Protein AF-A0A9D5RV44-F1 (afdb_monomer_lite)

Radius of gyration: 17.74 Å; chains: 1; bounding box: 44×35×49 Å

Secondary structure (DSSP, 8-state):
-EEEEEESS--TTPBP-TTTT-THHHHHHHHHHHHH-HHHHHHHHHHHHHHHHHHHHTT--TT--HHHHHHHHHHHHHHHHH-TTSPPTTSSEEEBSSHHHHHHHHHHHHTTS-HHHHHT-EEEEEE--GGGEEEEEHHHHHHHHHIIIII--HHHHHHHHHHHHHT---SS--EEEEE-S--EEEEE-THHHH---

Foldseek 3Di:
DWWKDKDLPDDAFDKDFFLPVQCCVLQVCLLVLVVVHPVSNLVQLVVLVVVQVVCVVVVNNPPSLNLLSNLLSLLVSCCVPPNVVDDRPNGWDKTHRDPVLVLVVLCVVPVPPDPVVSVSMWMFTKDDDPVQKDKWQCVLSVQLSCCCPPVVNSVSSNVSSVCGSVRHADPDGDIMIIGNDIMGGHDTPRVSNVPPD

Sequence (197 aa):
MIVYHYSQTLKEEDRLEPGHLNYTDLCEPFMQALFHGRDCFFGMLLNGKYMFAVLNRSHLRYWADYAKWATEGLFEYVRKNEYPQCVSRLRCNYFCADLSDCIRMFNEDWGEEDEEEKQKVHLFEVEVPEESLEMRDISIYDAAYDAIHDKQDVDAALKYARKYFAGEHGEEPNWEYLSAGNAVAVKDISHYLREQK

Structure (mmCIF, N/CA/C/O backbone):
data_AF-A0A9D5RV44-F1
#
_entry.id   AF-A0A9D5RV44-F1
#
loop_
_atom_site.group_PDB
_atom_site.id
_atom_site.type_symbol
_atom_site.label_atom_id
_atom_site.label_alt_id
_atom_site.label_comp_id
_atom_site.label_asym_id
_atom_site.label_entity_id
_atom_site.label_seq_id
_atom_site.pdbx_PDB_ins_code
_atom_site.Cartn_x
_atom_site.Cartn_y
_atom_site.Cartn_z
_atom_site.occupancy
_atom_site.B_iso_or_equiv
_atom_site.auth_seq_id
_atom_site.auth_comp_id
_atom_site.auth_asym_id
_atom_site.auth_atom_id
_atom_site.pdbx_PDB_model_num
ATOM 1 N N . MET A 1 1 ? -19.602 -5.207 8.018 1.00 93.94 1 MET A N 1
ATOM 2 C CA . MET A 1 1 ? -18.563 -6.149 8.488 1.00 93.94 1 MET A CA 1
ATOM 3 C C . MET A 1 1 ? -17.690 -5.439 9.513 1.00 93.94 1 MET A C 1
ATOM 5 O O . MET A 1 1 ? -17.537 -4.229 9.396 1.00 93.94 1 MET A O 1
ATOM 9 N N . ILE A 1 2 ? -17.156 -6.162 10.504 1.00 96.06 2 ILE A N 1
ATOM 10 C CA . ILE A 1 2 ? -16.142 -5.626 11.424 1.00 96.06 2 ILE A CA 1
ATOM 11 C C . ILE A 1 2 ? -14.754 -5.979 10.893 1.00 96.06 2 ILE A C 1
ATOM 13 O O . ILE A 1 2 ? -14.510 -7.132 10.543 1.00 96.06 2 ILE A O 1
ATOM 17 N N . VAL A 1 3 ? -13.880 -4.979 10.839 1.00 95.69 3 VAL A N 1
ATOM 18 C CA . VAL A 1 3 ? -12.448 -5.090 10.531 1.00 95.69 3 VAL A CA 1
ATOM 19 C C . VAL A 1 3 ? -11.646 -4.314 11.580 1.00 95.69 3 VAL A C 1
ATOM 21 O O . VAL A 1 3 ? -12.226 -3.604 12.404 1.00 95.69 3 VAL A O 1
ATOM 24 N N . TYR A 1 4 ? -10.323 -4.435 11.562 1.00 95.62 4 TYR A N 1
ATOM 25 C CA . TYR A 1 4 ? -9.443 -3.850 12.570 1.00 95.62 4 TYR A CA 1
ATOM 26 C C . TYR A 1 4 ? -8.527 -2.780 11.974 1.00 95.62 4 TYR A C 1
ATOM 28 O O . TYR A 1 4 ? -8.014 -2.933 10.862 1.00 95.62 4 TYR A O 1
ATOM 36 N N . HIS A 1 5 ? -8.321 -1.694 12.718 1.00 93.88 5 HIS A N 1
ATOM 37 C CA . HIS A 1 5 ? -7.450 -0.585 12.329 1.00 93.88 5 HIS A CA 1
ATOM 38 C C . HIS A 1 5 ? -6.777 0.013 13.563 1.00 93.88 5 HIS A C 1
ATOM 40 O O . HIS A 1 5 ? -7.467 0.344 14.530 1.00 93.88 5 HIS A O 1
ATOM 46 N N . TYR A 1 6 ? -5.454 0.182 13.530 1.00 92.25 6 TYR A N 1
ATOM 47 C CA . TYR A 1 6 ? -4.748 0.941 1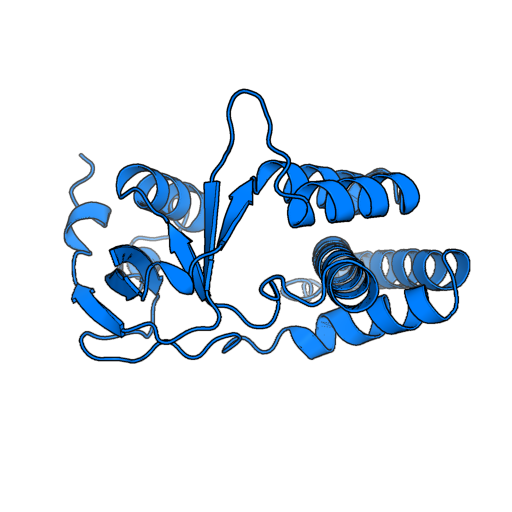4.558 1.00 92.25 6 TYR A CA 1
ATOM 48 C C . TYR A 1 6 ? -4.478 2.376 14.109 1.00 92.25 6 TYR A C 1
ATOM 50 O O . TYR A 1 6 ? -4.167 2.638 12.950 1.00 92.25 6 TYR A O 1
ATOM 58 N N . SER A 1 7 ? -4.603 3.321 15.036 1.00 91.75 7 SER A N 1
ATOM 59 C CA . SER A 1 7 ? -4.394 4.747 14.796 1.00 91.75 7 SER A CA 1
ATOM 60 C C . SER A 1 7 ? -3.970 5.457 16.078 1.00 91.75 7 SER A C 1
ATOM 62 O O . SER A 1 7 ? -4.344 5.051 17.175 1.00 91.75 7 SER A O 1
ATOM 64 N N . GLN A 1 8 ? -3.207 6.541 15.942 1.00 91.81 8 GLN A N 1
ATOM 65 C CA . GLN A 1 8 ? -2.849 7.413 17.064 1.00 91.81 8 GLN A CA 1
ATOM 66 C C . GLN A 1 8 ? -3.847 8.562 17.293 1.00 91.81 8 GLN A C 1
ATOM 68 O O . GLN A 1 8 ? -3.765 9.265 18.299 1.00 91.81 8 GLN A O 1
ATOM 73 N N . THR A 1 9 ? -4.762 8.808 16.350 1.00 91.56 9 THR A N 1
ATOM 74 C CA . THR A 1 9 ? -5.616 10.013 16.343 1.00 91.56 9 THR A CA 1
ATOM 75 C C . THR A 1 9 ? -7.112 9.723 16.329 1.00 91.56 9 THR A C 1
ATOM 77 O O . THR A 1 9 ? -7.893 10.610 16.675 1.00 91.56 9 THR A O 1
ATOM 80 N N . LEU A 1 10 ? -7.500 8.508 15.938 1.00 93.69 10 LEU A N 1
ATOM 81 C CA . LEU A 1 10 ? -8.891 8.080 15.818 1.00 93.69 10 LEU A CA 1
ATOM 82 C C . LEU A 1 10 ? -9.558 7.928 17.193 1.00 93.69 10 LEU A C 1
ATOM 84 O O . LEU A 1 10 ? -8.898 7.611 18.184 1.00 93.69 10 LEU A O 1
ATOM 88 N N . LYS A 1 11 ? -10.873 8.139 17.249 1.00 95.19 11 LYS A N 1
ATOM 89 C CA . LYS A 1 11 ? -11.733 7.888 18.414 1.00 95.19 11 LYS A CA 1
ATOM 90 C C . LYS A 1 11 ? -12.956 7.075 18.010 1.00 95.19 11 LYS A C 1
ATOM 92 O O . LYS A 1 11 ? -13.283 6.968 16.833 1.00 95.19 11 LYS A O 1
ATOM 97 N N . GLU A 1 12 ? -13.657 6.519 18.993 1.00 96.69 12 GLU A N 1
ATOM 98 C CA . GLU A 1 12 ? -14.971 5.916 18.751 1.00 96.69 12 GLU A CA 1
ATOM 99 C C . GLU A 1 12 ? -15.923 6.933 18.103 1.00 96.69 12 GLU A C 1
ATOM 101 O O . GLU A 1 12 ? -15.878 8.123 18.409 1.00 96.69 12 GLU A O 1
ATOM 106 N N . GLU A 1 13 ? -16.773 6.441 17.204 1.00 96.56 13 GLU A N 1
ATOM 107 C CA . GLU A 1 13 ? -17.706 7.193 16.355 1.00 96.56 13 GLU A CA 1
ATOM 108 C C . GLU A 1 13 ? -17.056 8.047 15.251 1.00 96.56 13 GLU A C 1
ATOM 110 O O . GLU A 1 13 ? -17.773 8.553 14.376 1.00 96.56 13 GLU A O 1
ATOM 115 N N . ASP A 1 14 ? -15.723 8.164 15.214 1.00 96.94 14 ASP A N 1
ATOM 116 C CA . ASP A 1 14 ? -15.042 8.851 14.119 1.00 96.94 14 ASP A CA 1
ATOM 117 C C . ASP A 1 14 ? -15.224 8.091 12.802 1.00 96.94 14 ASP A C 1
ATOM 119 O O . ASP A 1 14 ? -15.144 6.859 12.713 1.00 96.94 14 ASP A O 1
ATOM 123 N N . ARG A 1 15 ? -15.430 8.866 11.736 1.00 95.44 15 ARG A N 1
ATOM 124 C CA . ARG A 1 15 ? -15.440 8.364 10.364 1.00 95.44 15 ARG A CA 1
ATOM 125 C C . ARG A 1 15 ? -14.029 8.421 9.805 1.00 95.44 15 ARG A C 1
ATOM 127 O O . ARG A 1 15 ? -13.402 9.477 9.843 1.00 95.44 15 ARG A O 1
ATOM 134 N N . LEU A 1 16 ? -13.553 7.317 9.241 1.00 94.38 16 LEU A N 1
ATOM 135 C CA . LEU A 1 16 ? -12.250 7.293 8.591 1.00 94.38 16 LEU A CA 1
ATOM 136 C C . LEU A 1 16 ? -12.370 7.923 7.202 1.00 94.38 16 LEU A C 1
ATOM 138 O O . LEU A 1 16 ? -13.149 7.462 6.366 1.00 94.38 16 LEU A O 1
ATOM 142 N N . GLU A 1 17 ? -11.570 8.953 6.943 1.00 91.50 17 GLU A N 1
ATOM 143 C CA . GLU A 1 17 ? -11.497 9.611 5.639 1.00 91.50 17 GLU A CA 1
ATOM 144 C C . GLU A 1 17 ? -10.492 8.878 4.727 1.00 91.50 17 GLU A C 1
ATOM 146 O O . GLU A 1 17 ? -9.294 8.859 5.027 1.00 91.50 17 GLU A O 1
ATOM 151 N N . PRO A 1 18 ? -10.932 8.272 3.605 1.00 89.31 18 PRO A N 1
ATOM 152 C CA . PRO A 1 18 ? -10.025 7.580 2.695 1.00 89.31 18 PRO A CA 1
ATOM 153 C C . PRO A 1 18 ? -8.929 8.503 2.157 1.00 89.31 18 PRO A C 1
ATOM 155 O O . PRO A 1 18 ? -9.204 9.602 1.674 1.00 89.31 18 PRO A O 1
ATOM 158 N N . GLY A 1 19 ? -7.677 8.041 2.192 1.00 82.25 19 GLY A N 1
ATOM 159 C CA . GLY A 1 19 ? -6.544 8.827 1.699 1.00 82.25 19 GLY A CA 1
ATOM 160 C C . GLY A 1 19 ? -6.171 10.036 2.567 1.00 82.25 19 GLY A C 1
ATOM 161 O O . GLY A 1 19 ? -5.550 10.960 2.044 1.00 82.25 19 GLY A O 1
ATOM 162 N N . HIS A 1 20 ? -6.498 10.041 3.869 1.00 80.06 20 HIS A N 1
ATOM 163 C CA . HIS A 1 20 ? -6.203 11.163 4.780 1.00 80.06 20 HIS A CA 1
ATOM 164 C C . HIS A 1 20 ? -4.726 11.611 4.783 1.00 80.06 20 HIS A C 1
ATOM 166 O O . HIS A 1 20 ? -4.432 12.782 5.009 1.00 80.06 20 HIS A O 1
ATOM 172 N N . LEU A 1 21 ? -3.792 10.696 4.500 1.00 76.44 21 LEU A N 1
ATOM 173 C CA . LEU A 1 21 ? -2.354 10.985 4.446 1.00 76.44 21 LEU A CA 1
ATOM 174 C C . LEU A 1 21 ? -1.924 11.739 3.174 1.00 76.44 21 LEU A C 1
ATOM 176 O O . LEU A 1 21 ? -0.793 12.209 3.090 1.00 76.44 21 LEU A O 1
ATOM 180 N N . ASN A 1 22 ? -2.814 11.848 2.183 1.00 81.31 22 ASN A N 1
ATOM 181 C CA . ASN A 1 22 ? -2.628 12.563 0.921 1.00 81.31 22 ASN A CA 1
ATOM 182 C C . ASN A 1 22 ? -1.284 12.285 0.212 1.00 81.31 22 ASN A C 1
ATOM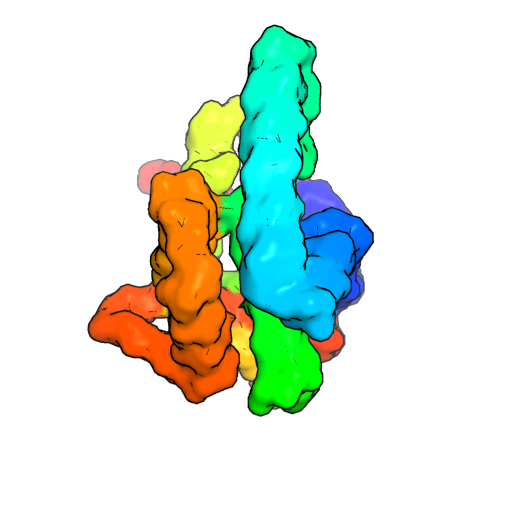 184 O O . ASN A 1 22 ? -0.626 13.186 -0.305 1.00 81.31 22 ASN A O 1
ATOM 188 N N . TYR A 1 23 ? -0.881 11.015 0.121 1.00 86.12 23 TYR A N 1
ATOM 189 C CA . TYR A 1 23 ? 0.351 10.617 -0.576 1.00 86.12 23 TYR A CA 1
ATOM 190 C C . TYR A 1 23 ? 0.258 10.661 -2.109 1.00 86.12 23 TYR A C 1
ATOM 192 O O . TYR A 1 23 ? 1.216 10.305 -2.797 1.00 86.12 23 TYR A O 1
ATOM 200 N N . THR A 1 24 ? -0.871 11.118 -2.663 1.00 89.25 24 THR A N 1
ATOM 201 C CA . THR A 1 24 ? -1.063 11.216 -4.119 1.00 89.25 24 THR A CA 1
ATOM 202 C C . THR A 1 24 ? 0.026 12.080 -4.756 1.00 89.25 24 THR A C 1
ATOM 204 O O . THR A 1 24 ? 0.591 11.683 -5.771 1.00 89.25 24 THR A O 1
ATOM 207 N N . ASP A 1 25 ? 0.392 13.196 -4.123 1.00 90.75 25 ASP A N 1
ATOM 208 C CA . ASP A 1 25 ? 1.381 14.137 -4.664 1.00 90.75 25 ASP A CA 1
ATOM 209 C C . ASP A 1 25 ? 2.794 13.535 -4.762 1.00 90.75 25 ASP A C 1
ATOM 211 O O . ASP A 1 25 ? 3.575 13.922 -5.630 1.00 90.75 25 ASP A O 1
ATOM 215 N N . LEU A 1 26 ? 3.118 12.546 -3.919 1.00 91.75 26 LEU A N 1
ATOM 216 C CA . LEU A 1 26 ? 4.397 11.825 -3.969 1.00 91.75 26 LEU A CA 1
ATOM 217 C C . LEU A 1 26 ? 4.439 10.804 -5.117 1.00 91.75 26 LEU A C 1
ATOM 219 O O . LEU A 1 26 ? 5.508 10.505 -5.647 1.00 91.75 26 LEU A O 1
ATOM 223 N N . CYS A 1 27 ? 3.276 10.290 -5.520 1.00 94.38 27 CYS A N 1
ATOM 224 C CA . CYS A 1 27 ? 3.141 9.226 -6.516 1.00 94.38 27 CYS A CA 1
ATOM 225 C C . CYS A 1 27 ? 2.812 9.763 -7.919 1.00 94.38 27 CYS A C 1
ATOM 227 O O . CYS A 1 27 ? 3.118 9.125 -8.928 1.00 94.38 27 CYS A O 1
ATOM 229 N N . GLU A 1 28 ? 2.198 10.944 -8.003 1.00 94.75 28 GLU A N 1
ATOM 230 C CA . GLU A 1 28 ? 1.755 11.575 -9.249 1.00 94.75 28 GLU A CA 1
ATOM 231 C C . GLU A 1 28 ? 2.883 11.767 -10.278 1.00 94.75 28 GLU A C 1
ATOM 233 O O . GLU A 1 28 ? 2.683 11.381 -11.433 1.00 94.75 28 GLU A O 1
ATOM 238 N N . PRO A 1 29 ? 4.094 12.230 -9.908 1.00 95.38 29 PRO A N 1
ATOM 239 C CA . PRO A 1 29 ? 5.197 12.334 -10.860 1.00 95.38 29 PRO A CA 1
ATOM 240 C C . PRO A 1 29 ? 5.568 10.983 -11.498 1.00 95.38 29 PRO A C 1
ATOM 242 O O . PRO A 1 29 ? 5.843 10.906 -12.696 1.00 95.38 29 PRO A O 1
ATOM 245 N N . PHE A 1 30 ? 5.527 9.895 -10.723 1.00 96.75 30 PHE A N 1
ATOM 246 C CA . PHE A 1 30 ? 5.824 8.546 -11.209 1.00 96.75 30 PHE A CA 1
ATOM 247 C C . PHE A 1 30 ? 4.739 8.033 -12.166 1.00 96.75 30 PHE A C 1
ATOM 249 O O . PHE A 1 30 ? 5.059 7.473 -13.215 1.00 96.75 30 PHE A O 1
ATOM 256 N N . MET A 1 31 ? 3.461 8.290 -11.868 1.00 96.69 31 MET A N 1
ATOM 257 C CA . MET A 1 31 ? 2.365 8.006 -12.804 1.00 96.69 31 MET A CA 1
ATOM 258 C C . MET A 1 31 ? 2.542 8.756 -14.127 1.00 96.69 31 MET A C 1
ATOM 260 O O . MET A 1 31 ? 2.446 8.155 -15.197 1.00 96.69 31 MET A O 1
ATOM 264 N N . GLN A 1 32 ? 2.825 10.060 -14.064 1.00 97.00 32 GLN A N 1
ATOM 265 C CA . GLN A 1 32 ? 3.049 10.905 -15.241 1.00 97.00 32 GLN A CA 1
ATOM 266 C C . GLN A 1 32 ? 4.208 10.387 -16.092 1.00 97.00 32 GLN A C 1
ATOM 268 O O . GLN A 1 32 ? 4.085 10.293 -17.314 1.00 97.00 32 GLN A O 1
ATOM 273 N N . ALA A 1 33 ? 5.303 9.973 -15.458 1.00 97.44 33 ALA A N 1
ATOM 274 C CA . ALA A 1 33 ? 6.430 9.386 -16.163 1.00 97.44 33 ALA A CA 1
ATOM 275 C C . ALA A 1 33 ? 6.036 8.107 -16.926 1.00 97.44 33 ALA A C 1
ATOM 277 O O . ALA A 1 33 ? 6.421 7.960 -18.084 1.00 97.44 33 ALA A O 1
ATOM 278 N N . LEU A 1 34 ? 5.206 7.226 -16.349 1.00 96.88 34 LEU A N 1
ATOM 279 C CA . LEU A 1 34 ? 4.700 6.037 -17.056 1.00 96.88 34 LEU A CA 1
ATOM 280 C C . LEU A 1 34 ? 3.816 6.384 -18.257 1.00 96.88 34 LEU A C 1
ATOM 282 O O . LEU A 1 34 ? 3.939 5.721 -19.288 1.00 96.88 34 LEU A O 1
ATOM 286 N N . PHE A 1 35 ? 2.992 7.435 -18.174 1.00 95.44 35 PHE A N 1
ATOM 287 C CA . PHE A 1 35 ? 2.230 7.929 -19.330 1.00 95.44 35 PHE A CA 1
ATOM 288 C C . PHE A 1 35 ? 3.138 8.402 -20.475 1.00 95.44 35 PHE A C 1
ATOM 290 O O . PHE A 1 35 ? 2.777 8.260 -21.643 1.00 95.44 35 PHE A O 1
ATOM 297 N N . HIS A 1 36 ? 4.320 8.936 -20.157 1.00 96.31 36 HIS A N 1
ATOM 298 C CA . HIS A 1 36 ? 5.323 9.333 -21.149 1.00 96.31 36 HIS A CA 1
ATOM 299 C C . HIS A 1 36 ? 6.220 8.180 -21.623 1.00 96.31 36 HIS A C 1
ATOM 301 O O . HIS A 1 36 ? 6.858 8.296 -22.670 1.00 96.31 36 HIS A O 1
ATOM 307 N N . GLY A 1 37 ? 6.251 7.066 -20.892 1.00 95.94 37 GLY A N 1
ATOM 308 C CA . GLY A 1 37 ? 6.923 5.831 -21.279 1.00 95.94 37 GLY A CA 1
ATOM 309 C C . GLY A 1 37 ? 7.846 5.270 -20.199 1.00 95.94 37 GLY A C 1
ATOM 310 O O . GLY A 1 37 ? 8.278 5.958 -19.274 1.00 95.94 37 GLY A O 1
ATOM 311 N N . ARG A 1 38 ? 8.195 3.987 -20.345 1.00 94.50 38 ARG A N 1
ATOM 312 C CA . ARG A 1 38 ? 9.019 3.254 -19.366 1.00 94.50 38 ARG A CA 1
ATOM 313 C C . ARG A 1 38 ? 10.397 3.880 -19.167 1.00 94.50 38 ARG A C 1
ATOM 315 O O . ARG A 1 38 ? 10.854 3.963 -18.034 1.00 94.50 38 ARG A O 1
ATOM 322 N N . ASP A 1 39 ? 11.010 4.397 -20.230 1.00 95.25 39 ASP A N 1
ATOM 323 C CA . ASP A 1 39 ? 12.307 5.080 -20.145 1.00 95.25 39 ASP A CA 1
ATOM 324 C C . ASP A 1 39 ? 12.224 6.366 -19.307 1.00 95.25 39 ASP A C 1
ATOM 326 O O . ASP A 1 39 ? 13.143 6.680 -18.550 1.00 95.25 39 ASP A O 1
ATOM 330 N N . CYS A 1 40 ? 11.103 7.093 -19.393 1.00 97.19 40 CYS A N 1
ATOM 331 C CA . CYS A 1 40 ? 10.865 8.285 -18.581 1.00 97.19 40 CYS A CA 1
ATOM 332 C C . CYS A 1 40 ? 10.718 7.911 -17.100 1.00 97.19 40 CYS A C 1
ATOM 334 O O . CYS A 1 40 ? 11.370 8.508 -16.240 1.00 97.19 40 CYS A O 1
ATOM 336 N N . PHE A 1 41 ? 9.940 6.864 -16.808 1.00 97.12 41 PHE A N 1
ATOM 337 C CA . PHE A 1 41 ? 9.809 6.325 -15.454 1.00 97.12 41 PHE A CA 1
ATOM 338 C C . PHE A 1 41 ? 11.148 5.844 -14.888 1.00 97.12 41 PHE A C 1
ATOM 340 O O . PHE A 1 41 ? 11.500 6.178 -13.758 1.00 97.12 41 PHE A O 1
ATOM 347 N N . PHE A 1 42 ? 11.939 5.122 -15.682 1.00 95.69 42 PHE A N 1
ATOM 348 C CA . PHE A 1 42 ? 13.263 4.660 -15.278 1.00 95.69 42 PHE A CA 1
ATOM 349 C C . PHE A 1 42 ? 14.217 5.829 -14.987 1.00 95.69 42 PHE A C 1
ATOM 351 O O . PHE A 1 42 ? 14.922 5.823 -13.978 1.00 95.69 42 PHE A O 1
ATOM 358 N N . GLY A 1 43 ? 14.190 6.886 -15.805 1.00 95.44 43 GLY A N 1
ATOM 359 C CA . GLY A 1 43 ? 14.932 8.118 -15.528 1.00 95.44 43 GLY A CA 1
ATOM 360 C C . GLY A 1 43 ? 14.542 8.757 -14.190 1.00 95.44 43 GLY A C 1
ATOM 361 O O . GLY A 1 43 ? 15.412 9.187 -13.427 1.00 95.44 43 GLY A O 1
ATOM 362 N N . MET A 1 44 ? 13.249 8.761 -13.862 1.00 95.06 44 MET A N 1
ATOM 363 C CA . MET A 1 44 ? 12.769 9.231 -12.565 1.00 95.06 44 MET A CA 1
ATOM 364 C C . MET A 1 44 ? 13.195 8.342 -11.395 1.00 95.06 44 MET A C 1
ATOM 366 O O . MET A 1 44 ? 13.569 8.876 -10.352 1.00 95.06 44 MET A O 1
ATOM 370 N N . LEU A 1 45 ? 13.199 7.016 -11.557 1.00 95.00 45 LEU A N 1
ATOM 371 C CA . LEU A 1 45 ? 13.727 6.097 -10.543 1.00 95.00 45 LEU A CA 1
ATOM 372 C C . LEU A 1 45 ? 15.189 6.406 -10.217 1.00 95.00 45 LEU A C 1
ATOM 374 O O . LEU A 1 45 ? 15.551 6.512 -9.045 1.00 95.00 45 LEU A O 1
ATOM 378 N N . LEU A 1 46 ? 16.028 6.599 -11.240 1.00 94.62 46 LEU A N 1
ATOM 379 C CA . LEU A 1 46 ? 17.439 6.942 -11.050 1.00 94.62 46 LEU A CA 1
ATOM 380 C C . LEU A 1 46 ? 17.608 8.283 -10.329 1.00 94.62 46 LEU A C 1
ATOM 382 O O . LEU A 1 46 ? 18.458 8.406 -9.443 1.00 94.62 46 LEU A O 1
ATOM 386 N N . ASN A 1 47 ? 16.789 9.279 -10.674 1.00 94.00 47 ASN A N 1
ATOM 387 C CA . ASN A 1 47 ? 16.805 10.572 -9.998 1.00 94.00 47 ASN A CA 1
ATOM 388 C C . ASN A 1 47 ? 16.372 10.451 -8.527 1.00 94.00 47 ASN A C 1
ATOM 390 O O . ASN A 1 47 ? 17.073 10.948 -7.646 1.00 94.00 47 ASN A O 1
ATOM 394 N N . GLY A 1 48 ? 15.283 9.729 -8.254 1.00 92.75 48 GLY A N 1
ATOM 395 C CA . GLY A 1 48 ? 14.806 9.449 -6.901 1.00 92.75 48 GLY A CA 1
ATOM 396 C C . GLY A 1 48 ? 15.851 8.718 -6.060 1.00 92.75 48 GLY A C 1
ATOM 397 O O . GLY A 1 48 ? 16.139 9.134 -4.939 1.00 92.75 48 GLY A O 1
ATOM 398 N N . LYS A 1 49 ? 16.514 7.707 -6.631 1.00 92.44 49 LYS A N 1
ATOM 399 C CA . LYS A 1 49 ? 17.614 6.973 -5.988 1.00 92.44 49 LYS A CA 1
ATOM 400 C C . LYS A 1 49 ? 18.803 7.873 -5.657 1.00 92.44 49 LYS A C 1
ATOM 402 O O . LYS A 1 49 ? 19.377 7.770 -4.572 1.00 92.44 49 LYS A O 1
ATOM 407 N N . TYR A 1 50 ? 19.170 8.771 -6.570 1.00 93.00 50 TYR A N 1
ATOM 408 C CA . TYR A 1 50 ? 20.220 9.756 -6.324 1.00 93.00 50 TYR A CA 1
ATOM 409 C C . TYR A 1 50 ? 19.836 10.716 -5.189 1.00 93.00 50 TYR A C 1
ATOM 411 O O . TYR A 1 50 ? 20.611 10.894 -4.247 1.00 93.00 50 TYR A O 1
ATOM 419 N N . MET A 1 51 ? 18.626 11.281 -5.233 1.00 91.69 51 MET A N 1
ATOM 420 C CA . MET A 1 51 ? 18.123 12.183 -4.194 1.00 91.69 51 MET A CA 1
ATOM 421 C C . MET A 1 51 ? 18.048 11.497 -2.831 1.00 91.69 51 MET A C 1
ATOM 423 O O . MET A 1 51 ? 18.477 12.070 -1.831 1.00 91.69 51 MET A O 1
ATOM 427 N N . PHE A 1 52 ? 17.596 10.246 -2.792 1.00 90.44 52 PHE A N 1
ATOM 428 C CA . PHE A 1 52 ? 17.603 9.419 -1.594 1.00 90.44 52 PHE A CA 1
ATOM 429 C C . PHE A 1 52 ? 19.012 9.274 -1.008 1.00 90.44 52 PHE A C 1
ATOM 431 O O . PHE A 1 52 ? 19.200 9.476 0.190 1.00 90.44 52 PHE A O 1
ATOM 438 N N . ALA A 1 53 ? 20.024 8.991 -1.836 1.00 90.88 53 ALA A N 1
ATOM 439 C CA . ALA A 1 53 ? 21.408 8.875 -1.374 1.00 90.88 53 ALA A CA 1
ATOM 440 C C . ALA A 1 53 ? 21.947 10.199 -0.795 1.00 90.88 53 ALA A C 1
ATOM 442 O O . ALA A 1 53 ? 22.631 10.190 0.233 1.00 90.88 53 ALA A O 1
ATOM 443 N N . VAL A 1 54 ? 21.613 11.335 -1.419 1.00 90.94 54 VAL A N 1
ATOM 444 C CA . VAL A 1 54 ? 21.978 12.673 -0.926 1.00 90.94 54 VAL A CA 1
ATOM 445 C C . VAL A 1 54 ? 21.304 12.964 0.417 1.00 90.94 54 VAL A C 1
ATOM 447 O O . VAL A 1 54 ? 21.988 13.306 1.379 1.00 90.94 54 VAL A O 1
ATOM 450 N N . LEU A 1 55 ? 19.986 12.771 0.516 1.00 91.44 55 LEU A N 1
ATOM 451 C CA . LEU A 1 55 ? 19.219 13.030 1.739 1.00 91.44 55 LEU A CA 1
ATOM 452 C C . LEU A 1 55 ? 19.633 12.109 2.887 1.00 91.44 55 LEU A C 1
ATOM 454 O O . LEU A 1 55 ? 19.734 12.564 4.026 1.00 91.44 55 LEU A O 1
ATOM 458 N N . ASN A 1 56 ? 19.936 10.843 2.595 1.00 88.75 56 ASN A N 1
ATOM 459 C CA . ASN A 1 56 ? 20.450 9.897 3.581 1.00 88.75 56 ASN A CA 1
ATOM 460 C C . ASN A 1 56 ? 21.789 10.365 4.162 1.00 88.75 56 ASN A C 1
ATOM 462 O O . ASN A 1 56 ? 21.980 10.339 5.375 1.00 88.75 56 ASN A O 1
ATOM 466 N N . ARG A 1 57 ? 22.694 10.874 3.317 1.00 89.62 57 ARG A N 1
ATOM 4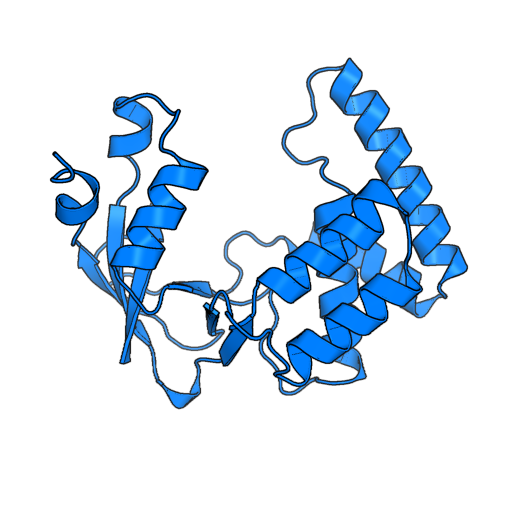67 C CA . ARG A 1 57 ? 23.970 11.450 3.765 1.00 89.62 57 ARG A CA 1
ATOM 468 C C . ARG A 1 57 ? 23.793 12.714 4.617 1.00 89.62 57 ARG A C 1
ATOM 470 O O . ARG A 1 57 ? 24.683 13.043 5.395 1.00 89.62 57 ARG A O 1
ATOM 477 N N . SER A 1 58 ? 22.669 13.410 4.467 1.00 88.25 58 SER A N 1
ATOM 478 C CA . SER A 1 58 ? 22.328 14.624 5.215 1.00 88.25 58 SER A CA 1
ATOM 479 C C . SER A 1 58 ? 21.383 14.386 6.398 1.00 88.25 58 SER A C 1
ATOM 481 O O . SER A 1 58 ? 20.985 15.358 7.029 1.00 88.25 58 SER A O 1
ATOM 483 N N . HIS A 1 59 ? 21.026 13.134 6.712 1.00 85.62 59 HIS A N 1
ATOM 484 C CA . HIS A 1 59 ? 20.055 12.779 7.759 1.00 85.62 59 HIS A CA 1
ATOM 485 C C . HIS A 1 59 ? 18.651 13.393 7.565 1.00 85.62 59 HIS A C 1
ATOM 487 O O . HIS A 1 59 ? 17.939 13.655 8.529 1.00 85.62 59 HIS A O 1
ATOM 493 N N . LEU A 1 60 ? 18.225 13.593 6.312 1.00 85.06 60 LEU A N 1
ATOM 494 C CA . LEU A 1 60 ? 16.925 14.179 5.939 1.00 85.06 60 LEU A CA 1
ATOM 495 C C . LEU A 1 60 ? 16.006 13.162 5.235 1.00 85.06 60 LEU A C 1
ATOM 497 O O . LEU A 1 60 ? 15.217 13.511 4.360 1.00 85.06 60 LEU A O 1
ATOM 501 N N . ARG A 1 61 ? 16.149 11.873 5.565 1.00 76.44 61 ARG A N 1
ATOM 502 C CA . ARG A 1 61 ? 15.608 10.759 4.768 1.00 76.44 61 ARG A CA 1
ATOM 503 C C . ARG A 1 61 ? 14.122 10.455 4.986 1.00 76.44 61 ARG A C 1
ATOM 505 O O . ARG A 1 61 ? 13.555 9.793 4.130 1.00 76.44 61 ARG A O 1
ATOM 512 N N . TYR A 1 62 ? 13.497 10.903 6.074 1.00 64.31 62 TYR A N 1
ATOM 513 C CA . TYR A 1 62 ? 12.228 10.338 6.575 1.00 64.31 62 TYR A CA 1
ATOM 514 C C . TYR A 1 62 ? 11.110 10.161 5.515 1.00 64.31 62 TYR A C 1
ATOM 516 O O . TYR A 1 62 ? 10.418 9.153 5.537 1.00 64.31 62 TYR A O 1
ATOM 524 N N . TRP A 1 63 ? 11.005 11.052 4.517 1.00 67.06 63 TRP A N 1
ATOM 525 C CA . TRP A 1 63 ? 10.003 10.967 3.433 1.00 67.06 63 TRP A CA 1
ATOM 526 C C . TRP A 1 63 ? 10.542 10.539 2.055 1.00 67.06 63 TRP A C 1
ATOM 528 O O . TRP A 1 63 ? 9.810 10.525 1.066 1.00 67.06 63 TRP A O 1
ATOM 538 N N . ALA A 1 64 ? 11.827 10.216 1.953 1.00 76.25 64 ALA A N 1
ATOM 539 C CA . ALA A 1 64 ? 12.539 10.121 0.682 1.00 76.25 64 ALA A CA 1
ATOM 540 C C . ALA A 1 64 ? 12.474 8.745 0.003 1.00 76.25 64 ALA A C 1
ATOM 542 O O . ALA A 1 64 ? 13.221 8.538 -0.952 1.00 76.25 64 ALA A O 1
ATOM 543 N N . ASP A 1 65 ? 11.645 7.806 0.475 1.00 89.12 65 ASP A N 1
ATOM 544 C CA . ASP A 1 65 ? 11.574 6.443 -0.070 1.00 89.12 65 ASP A CA 1
ATOM 545 C C . ASP A 1 65 ? 11.004 6.407 -1.497 1.00 89.12 65 ASP A C 1
ATOM 547 O O . ASP A 1 65 ? 9.829 6.143 -1.750 1.00 89.12 65 ASP A O 1
ATOM 551 N N . TYR A 1 66 ? 11.882 6.694 -2.453 1.00 92.19 66 TYR A N 1
ATOM 552 C CA . TYR A 1 66 ? 11.558 6.749 -3.868 1.00 92.19 66 TYR A CA 1
ATOM 553 C C . TYR A 1 66 ? 11.020 5.415 -4.391 1.00 92.19 66 TYR A C 1
ATOM 555 O O . TYR A 1 66 ? 10.207 5.431 -5.309 1.00 92.19 66 TYR A O 1
ATOM 563 N N . ALA A 1 67 ? 11.458 4.278 -3.836 1.00 95.12 67 ALA A N 1
ATOM 564 C CA . ALA A 1 67 ? 11.027 2.963 -4.294 1.00 95.12 67 ALA A CA 1
ATOM 565 C C . ALA A 1 67 ? 9.569 2.717 -3.900 1.00 95.12 67 ALA A C 1
ATOM 567 O O . ALA A 1 67 ? 8.782 2.273 -4.738 1.00 95.12 67 ALA A O 1
ATOM 568 N N . LYS A 1 68 ? 9.181 3.109 -2.680 1.00 94.81 68 LYS A N 1
ATOM 569 C CA . LYS A 1 68 ? 7.787 3.062 -2.223 1.00 94.81 68 LYS A CA 1
ATOM 570 C C . LYS A 1 68 ? 6.890 3.921 -3.108 1.00 94.81 68 LYS A C 1
ATOM 572 O O . LYS A 1 68 ? 5.926 3.418 -3.676 1.00 94.81 68 LYS A O 1
ATOM 577 N N . TRP A 1 69 ? 7.234 5.196 -3.289 1.00 95.25 69 TRP A N 1
ATOM 578 C CA . TRP A 1 69 ? 6.403 6.124 -4.068 1.00 95.25 69 TRP A CA 1
ATOM 579 C C . TRP A 1 69 ? 6.341 5.769 -5.555 1.00 95.25 69 TRP A C 1
ATOM 581 O O . TRP A 1 69 ? 5.299 5.934 -6.190 1.00 95.25 69 TRP A O 1
ATOM 591 N N . ALA A 1 70 ? 7.426 5.227 -6.112 1.00 96.88 70 ALA A N 1
ATOM 592 C CA . ALA A 1 70 ? 7.422 4.708 -7.471 1.00 96.88 70 ALA A CA 1
ATOM 593 C C . ALA A 1 70 ? 6.531 3.473 -7.618 1.00 96.88 70 ALA A C 1
ATOM 595 O O . ALA A 1 70 ? 5.824 3.358 -8.619 1.00 96.88 70 ALA A O 1
ATOM 596 N N . THR A 1 71 ? 6.546 2.572 -6.634 1.00 97.94 71 THR A N 1
ATOM 597 C CA . THR A 1 71 ? 5.716 1.361 -6.632 1.00 97.94 71 THR A CA 1
ATOM 598 C C . THR A 1 71 ? 4.239 1.724 -6.511 1.00 97.94 71 THR A C 1
ATOM 600 O O . THR A 1 71 ? 3.455 1.315 -7.364 1.00 97.94 71 THR A O 1
ATOM 603 N N . GLU A 1 72 ? 3.858 2.581 -5.560 1.00 97.44 72 GLU A N 1
ATOM 604 C CA . GLU A 1 72 ? 2.477 3.073 -5.443 1.00 97.44 72 GLU A CA 1
ATOM 605 C C . GLU A 1 72 ? 2.017 3.831 -6.700 1.00 97.44 72 GLU A C 1
ATOM 607 O O . GLU A 1 72 ? 0.915 3.607 -7.204 1.00 97.44 72 GLU A O 1
ATOM 612 N N . GLY A 1 73 ? 2.872 4.693 -7.267 1.00 97.19 73 GLY A N 1
ATOM 613 C CA . GLY A 1 73 ? 2.575 5.392 -8.520 1.00 97.19 73 GLY A CA 1
ATOM 614 C C . GLY A 1 73 ? 2.375 4.431 -9.693 1.00 97.19 73 GLY A C 1
ATOM 615 O O . GLY A 1 73 ? 1.458 4.599 -10.494 1.00 97.19 73 GLY A O 1
ATOM 616 N N . LEU A 1 74 ? 3.184 3.378 -9.781 1.00 97.94 74 LEU A N 1
ATOM 617 C CA . LEU A 1 74 ? 3.039 2.334 -10.789 1.00 97.94 74 LEU A CA 1
ATOM 618 C C . LEU A 1 74 ? 1.743 1.533 -10.598 1.00 97.94 74 LEU A C 1
ATOM 620 O O . LEU A 1 74 ? 1.044 1.270 -11.579 1.00 97.94 74 LEU A O 1
ATOM 624 N N . PHE A 1 75 ? 1.387 1.190 -9.359 1.00 98.44 75 PHE A N 1
ATOM 625 C CA . PHE A 1 75 ? 0.125 0.517 -9.048 1.00 98.44 75 PHE A CA 1
ATOM 626 C C . PHE A 1 75 ? -1.068 1.390 -9.431 1.00 98.44 75 PHE A C 1
ATOM 628 O O . PHE A 1 75 ? -1.957 0.925 -10.142 1.00 98.44 75 PHE A O 1
ATOM 635 N N . GLU A 1 76 ? -1.075 2.668 -9.053 1.00 97.94 76 GLU A N 1
ATOM 636 C CA . GLU A 1 76 ? -2.167 3.573 -9.414 1.00 97.94 76 GLU A CA 1
ATOM 637 C C . GLU A 1 76 ? -2.237 3.808 -10.933 1.00 97.94 76 GLU A C 1
ATOM 639 O O . GLU A 1 76 ? -3.337 3.896 -11.483 1.00 97.94 76 GLU A O 1
ATOM 644 N N . TYR A 1 77 ? -1.101 3.833 -11.641 1.00 98.19 77 TYR A N 1
ATOM 645 C CA . TYR A 1 77 ? -1.081 3.853 -13.106 1.00 98.19 77 TYR A CA 1
ATOM 646 C C . TYR A 1 77 ? -1.779 2.616 -13.692 1.00 98.19 77 TYR A C 1
ATOM 648 O O . TYR A 1 77 ? -2.668 2.761 -14.535 1.00 98.19 77 TYR A O 1
ATOM 656 N N . VAL A 1 78 ? -1.425 1.406 -13.243 1.00 98.56 78 VAL A N 1
ATOM 657 C CA . VAL A 1 78 ? -2.063 0.164 -13.717 1.00 98.56 78 VAL A CA 1
ATOM 658 C C . VAL A 1 78 ? -3.549 0.156 -13.370 1.00 98.56 78 VAL A C 1
ATOM 660 O O . VAL A 1 78 ? -4.375 -0.116 -14.238 1.00 98.56 78 VAL A O 1
ATOM 663 N N . ARG A 1 79 ? -3.915 0.531 -12.144 1.00 98.31 79 ARG A N 1
ATOM 664 C CA . ARG A 1 79 ? -5.310 0.611 -11.709 1.00 98.31 79 ARG A CA 1
ATOM 665 C C . ARG A 1 79 ? -6.122 1.556 -12.592 1.00 98.31 79 ARG A C 1
ATOM 667 O O . ARG A 1 79 ? -7.136 1.147 -13.141 1.00 98.31 79 ARG A O 1
ATOM 674 N N . LYS A 1 80 ? -5.669 2.799 -12.790 1.00 97.56 80 LYS A N 1
ATOM 675 C CA . LYS A 1 80 ? -6.389 3.802 -13.598 1.00 97.56 80 LYS A CA 1
ATOM 676 C C . LYS A 1 80 ? -6.607 3.360 -15.046 1.00 97.56 80 LYS A C 1
ATOM 678 O O . LYS A 1 80 ? -7.643 3.691 -15.615 1.00 97.56 80 LYS A O 1
ATOM 683 N N . ASN A 1 81 ? -5.638 2.663 -15.640 1.00 97.75 81 ASN A N 1
ATOM 684 C CA . ASN A 1 81 ? -5.660 2.323 -17.064 1.00 97.75 81 ASN A CA 1
ATOM 685 C C . ASN A 1 81 ? -6.259 0.940 -17.362 1.00 97.75 81 ASN A C 1
ATOM 687 O O . ASN A 1 81 ? -6.841 0.755 -18.428 1.00 97.75 81 ASN A O 1
ATOM 691 N N . GLU A 1 82 ? -6.105 -0.026 -16.457 1.00 98.25 82 GLU A N 1
ATOM 692 C CA . GLU A 1 82 ? -6.442 -1.434 -16.704 1.00 98.25 82 GLU A CA 1
ATOM 693 C C . GLU A 1 82 ? -7.520 -1.972 -15.742 1.00 98.25 82 GLU A C 1
ATOM 695 O O . GLU A 1 82 ? -8.290 -2.847 -16.131 1.00 98.25 82 GLU A O 1
ATOM 700 N N . TYR A 1 83 ? -7.630 -1.429 -14.522 1.00 98.25 83 TYR A N 1
ATOM 701 C CA . TYR A 1 83 ? -8.570 -1.889 -13.484 1.00 98.25 83 TYR A CA 1
ATOM 702 C C . TYR A 1 83 ? -9.296 -0.720 -12.787 1.00 98.25 83 TYR A C 1
ATOM 704 O O . TYR A 1 83 ? -9.240 -0.602 -11.558 1.00 98.25 83 TYR A O 1
ATOM 712 N N . PRO A 1 84 ? -9.967 0.187 -13.529 1.00 97.44 84 PRO A N 1
ATOM 713 C CA . PRO A 1 84 ? -10.506 1.428 -12.965 1.00 97.44 84 PRO A CA 1
ATOM 714 C C . PRO A 1 84 ? -11.591 1.204 -11.904 1.00 97.44 84 PRO A C 1
ATOM 716 O O . PRO A 1 84 ? -11.830 2.098 -11.093 1.00 97.44 84 PRO A O 1
ATOM 719 N N . GLN A 1 85 ? -12.225 0.029 -11.911 1.00 96.00 85 GLN A N 1
ATOM 720 C CA . GLN A 1 85 ? -13.207 -0.410 -10.923 1.00 96.00 85 GLN A CA 1
ATOM 721 C C . GLN A 1 85 ? -12.602 -0.735 -9.553 1.00 96.00 85 GLN A C 1
ATOM 723 O O . GLN A 1 85 ? -13.343 -0.743 -8.579 1.00 96.00 85 GLN A O 1
ATOM 728 N N . CYS A 1 86 ? -11.297 -1.021 -9.480 1.00 97.12 86 CYS A N 1
ATOM 729 C CA . CYS A 1 86 ? -10.651 -1.392 -8.228 1.00 97.12 86 CYS A CA 1
ATOM 730 C C . CYS A 1 86 ? -10.372 -0.170 -7.346 1.00 97.12 86 CYS A C 1
ATOM 732 O O . CYS A 1 86 ? -10.087 0.927 -7.849 1.00 97.12 86 CYS A O 1
ATOM 734 N N . VAL A 1 87 ? -10.396 -0.385 -6.032 1.00 96.19 87 VAL A N 1
ATOM 735 C CA . VAL A 1 87 ? -10.050 0.600 -5.002 1.00 96.19 87 VAL A CA 1
ATOM 736 C C . VAL A 1 87 ? -8.608 1.082 -5.186 1.00 96.19 87 VAL A C 1
ATOM 738 O O . VAL A 1 87 ? -7.682 0.314 -5.451 1.00 96.19 87 VAL A O 1
ATOM 741 N N . SER A 1 88 ? -8.414 2.396 -5.068 1.00 95.81 88 SER A N 1
ATOM 742 C CA . SER A 1 88 ? -7.087 3.009 -5.112 1.00 95.81 88 SER A CA 1
ATOM 743 C C . SER A 1 88 ? -6.387 2.867 -3.769 1.00 95.81 88 SER A C 1
ATOM 745 O O . SER A 1 88 ? -6.884 3.379 -2.769 1.00 95.81 88 SER A O 1
ATOM 747 N N . ARG A 1 89 ? -5.184 2.287 -3.786 1.00 95.50 89 ARG A N 1
ATOM 748 C CA . ARG A 1 89 ? -4.255 2.244 -2.644 1.00 95.50 89 ARG A CA 1
ATOM 749 C C . ARG A 1 89 ? -3.895 3.635 -2.101 1.00 95.50 89 ARG A C 1
ATOM 751 O O . ARG A 1 89 ? -3.609 3.807 -0.921 1.00 95.50 89 ARG A O 1
ATOM 758 N N . LEU A 1 90 ? -3.952 4.663 -2.947 1.00 94.50 90 LEU A N 1
ATOM 759 C CA . LEU A 1 90 ? -3.669 6.048 -2.555 1.00 94.50 90 LEU A CA 1
ATOM 760 C C . LEU A 1 90 ? -4.876 6.765 -1.940 1.00 94.50 90 LEU A C 1
ATOM 762 O O . LEU A 1 90 ? -4.727 7.857 -1.390 1.00 94.50 90 LEU A O 1
ATOM 766 N N . ARG A 1 91 ? -6.079 6.198 -2.081 1.00 93.62 91 ARG A N 1
ATOM 767 C CA . ARG A 1 91 ? -7.353 6.826 -1.698 1.00 93.62 91 ARG A CA 1
ATOM 768 C C . ARG A 1 91 ? -8.278 5.840 -0.991 1.00 93.62 91 ARG A C 1
ATOM 770 O O . ARG A 1 91 ? -9.484 5.836 -1.229 1.00 93.62 91 ARG A O 1
ATOM 777 N N . CYS A 1 92 ? -7.704 5.001 -0.142 1.00 94.56 92 CYS A N 1
ATOM 778 C CA . CYS A 1 92 ? -8.427 4.053 0.689 1.00 94.56 92 CYS A CA 1
ATOM 779 C C . CYS A 1 92 ? -8.015 4.195 2.153 1.00 94.56 92 CYS A C 1
ATOM 781 O O . CYS A 1 92 ? -7.079 4.921 2.497 1.00 94.56 92 CYS A O 1
ATOM 783 N N . ASN A 1 93 ? -8.743 3.484 3.000 1.00 94.69 93 ASN A N 1
ATOM 784 C CA . ASN A 1 93 ? -8.300 3.077 4.318 1.00 94.69 93 ASN A CA 1
ATOM 785 C C . ASN A 1 93 ? -7.844 1.617 4.251 1.00 94.69 93 ASN A C 1
ATOM 787 O O . ASN A 1 93 ? -8.400 0.830 3.477 1.00 94.69 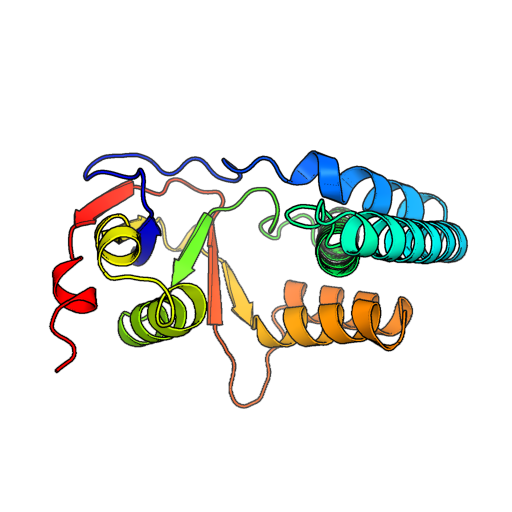93 ASN A O 1
ATOM 791 N N . TYR A 1 94 ? -6.840 1.294 5.059 1.00 93.44 94 TYR A N 1
ATOM 792 C CA . TYR A 1 94 ? -6.256 -0.036 5.175 1.00 93.44 94 TYR A CA 1
ATOM 793 C C . TYR A 1 94 ? -6.725 -0.697 6.466 1.00 93.44 94 TYR A C 1
ATOM 795 O O . TYR A 1 94 ? -6.744 -0.060 7.526 1.00 93.44 94 TYR A O 1
ATOM 803 N N . PHE A 1 95 ? -7.095 -1.969 6.364 1.00 94.31 95 PHE A N 1
ATOM 804 C CA . PHE A 1 95 ? -7.658 -2.745 7.457 1.00 94.31 95 PHE A CA 1
ATOM 805 C C . PHE A 1 95 ? -7.034 -4.135 7.541 1.00 94.31 95 PHE A C 1
ATOM 807 O O . PHE A 1 95 ? -6.639 -4.724 6.533 1.00 94.31 95 PHE A O 1
ATOM 814 N N . CYS A 1 96 ? -7.025 -4.677 8.754 1.00 92.19 96 CYS A N 1
ATOM 815 C CA . CYS A 1 96 ? -6.789 -6.092 9.013 1.00 92.19 96 CYS A CA 1
ATOM 816 C C . CYS A 1 96 ? -8.142 -6.795 9.172 1.00 92.19 96 CYS A C 1
ATOM 818 O O . CYS A 1 96 ? -9.035 -6.266 9.838 1.00 92.19 96 CYS A O 1
ATOM 820 N N . ALA A 1 97 ? -8.309 -7.986 8.600 1.00 83.94 97 ALA A N 1
ATOM 821 C CA . ALA A 1 97 ? -9.524 -8.775 8.826 1.00 83.94 97 ALA A CA 1
ATOM 822 C C . ALA A 1 97 ? -9.473 -9.620 10.096 1.00 83.94 97 ALA A C 1
ATOM 824 O O . ALA A 1 97 ? -10.523 -9.920 10.659 1.00 83.94 97 ALA A O 1
ATOM 825 N N . ASP A 1 98 ? -8.273 -9.978 10.550 1.00 87.69 98 ASP A N 1
ATOM 826 C CA . ASP A 1 98 ? -8.071 -10.743 11.770 1.00 87.69 98 ASP A CA 1
ATOM 827 C C . ASP A 1 98 ? -7.321 -9.916 12.820 1.00 87.69 98 ASP A C 1
ATOM 829 O O . ASP A 1 98 ? -6.410 -9.137 12.519 1.00 87.69 98 ASP A O 1
ATOM 833 N N . LEU A 1 99 ? -7.730 -10.082 14.076 1.00 89.75 99 LEU A N 1
ATOM 834 C CA . LEU A 1 99 ? -7.129 -9.392 15.209 1.00 89.75 99 LEU A CA 1
ATOM 835 C C . LEU A 1 99 ? -5.668 -9.815 15.415 1.00 89.75 99 LEU A C 1
ATOM 837 O O . LEU A 1 99 ? -4.836 -8.982 15.767 1.00 89.75 99 LEU A O 1
ATOM 841 N N . SER A 1 100 ? -5.348 -11.091 15.188 1.00 88.44 100 SER A N 1
ATOM 842 C CA . SER A 1 100 ? -3.988 -11.617 15.311 1.00 88.44 100 SER A CA 1
ATOM 843 C C . SER A 1 100 ? -3.049 -11.045 14.249 1.00 88.44 100 SER A C 1
ATOM 845 O O . SER A 1 100 ? -1.915 -10.702 14.581 1.00 88.44 100 SER A O 1
ATOM 847 N N . ASP A 1 101 ? -3.533 -10.831 13.021 1.00 84.56 101 ASP A N 1
ATOM 848 C CA . ASP A 1 101 ? -2.772 -10.137 11.976 1.00 84.56 101 ASP A CA 1
ATOM 849 C C . ASP A 1 101 ? -2.518 -8.679 12.352 1.00 84.56 101 ASP A C 1
ATOM 851 O O . ASP A 1 101 ? -1.394 -8.194 12.237 1.00 84.56 101 ASP A O 1
ATOM 855 N N . CYS A 1 102 ? -3.533 -7.998 12.888 1.00 89.00 102 CYS A N 1
ATOM 856 C CA . CYS A 1 102 ? -3.397 -6.614 13.331 1.00 89.00 102 CYS A CA 1
ATOM 857 C C . CYS A 1 102 ? -2.378 -6.467 14.473 1.00 89.00 102 CYS A C 1
ATOM 859 O O . CYS A 1 102 ? -1.552 -5.557 14.475 1.00 89.00 102 CYS A O 1
ATOM 861 N N . ILE A 1 103 ? -2.396 -7.407 15.420 1.00 89.56 103 ILE A N 1
ATOM 862 C CA . ILE A 1 103 ? -1.415 -7.518 16.504 1.00 89.56 103 ILE A CA 1
ATOM 863 C C . ILE A 1 103 ? -0.003 -7.754 15.959 1.00 89.56 103 ILE A C 1
ATOM 865 O O . ILE A 1 103 ? 0.945 -7.112 16.413 1.00 89.56 103 ILE A O 1
ATOM 869 N N . ARG A 1 104 ? 0.149 -8.674 15.002 1.00 88.00 104 ARG A N 1
ATOM 870 C CA . ARG A 1 104 ? 1.440 -8.967 14.376 1.00 88.00 104 ARG A CA 1
ATOM 871 C C . ARG A 1 104 ? 1.998 -7.720 13.689 1.00 88.00 104 ARG A C 1
ATOM 873 O O . ARG A 1 104 ? 3.135 -7.359 13.967 1.00 88.00 104 ARG A O 1
ATOM 880 N N . MET A 1 105 ? 1.188 -7.038 12.878 1.00 85.50 105 MET A N 1
ATOM 881 C CA . MET A 1 105 ? 1.581 -5.800 12.193 1.00 85.50 105 MET A CA 1
ATOM 882 C C . MET A 1 105 ? 1.935 -4.682 13.176 1.00 85.50 105 MET A C 1
ATOM 884 O O . MET A 1 105 ? 2.943 -4.007 13.001 1.00 85.50 105 MET A O 1
ATOM 888 N N . PHE A 1 106 ? 1.167 -4.523 14.257 1.00 89.81 106 PHE A N 1
ATOM 889 C CA . PHE A 1 106 ? 1.511 -3.573 15.313 1.00 89.81 106 PHE A CA 1
ATOM 890 C C . PHE A 1 106 ? 2.894 -3.863 15.916 1.00 89.81 106 PHE A C 1
ATOM 892 O O . PHE A 1 106 ? 3.684 -2.943 16.110 1.00 89.81 106 PHE A O 1
ATOM 899 N N . ASN A 1 107 ? 3.209 -5.131 16.186 1.00 88.81 107 ASN A N 1
ATOM 900 C CA . ASN A 1 107 ? 4.513 -5.521 16.722 1.00 88.81 107 ASN A CA 1
ATOM 901 C C . ASN A 1 107 ? 5.653 -5.319 15.706 1.00 88.81 107 ASN A C 1
ATOM 903 O O . ASN A 1 107 ? 6.764 -4.997 16.114 1.00 88.81 107 ASN A O 1
ATOM 907 N N . GLU A 1 108 ? 5.396 -5.491 14.409 1.00 87.06 108 GLU A N 1
ATOM 908 C CA . GLU A 1 108 ? 6.369 -5.216 13.342 1.00 87.06 108 GLU A CA 1
ATOM 909 C C . GLU A 1 108 ? 6.664 -3.712 13.211 1.00 87.06 108 GLU A C 1
ATOM 911 O O . GLU A 1 108 ? 7.827 -3.326 13.114 1.00 87.06 108 GLU A O 1
ATOM 916 N N . ASP A 1 109 ? 5.632 -2.866 13.276 1.00 85.94 109 ASP A N 1
ATOM 917 C CA . ASP A 1 109 ? 5.757 -1.414 13.099 1.00 85.94 109 ASP A CA 1
ATOM 918 C C . ASP A 1 109 ? 6.233 -0.680 14.366 1.00 85.94 109 ASP A C 1
ATOM 920 O O . ASP A 1 109 ? 6.980 0.292 14.276 1.00 85.94 109 ASP A O 1
ATOM 924 N N . TRP A 1 110 ? 5.783 -1.119 15.547 1.00 88.19 110 TRP A N 1
ATOM 925 C CA . TRP A 1 110 ? 5.953 -0.399 16.819 1.00 88.19 110 TRP A CA 1
ATOM 926 C C . TRP A 1 110 ? 6.635 -1.228 17.909 1.00 88.19 110 TRP A C 1
ATOM 928 O O . TRP A 1 110 ? 6.892 -0.708 18.991 1.00 88.19 110 TRP A O 1
ATOM 938 N N . GLY A 1 111 ? 6.934 -2.511 17.686 1.00 85.38 111 GLY A N 1
ATOM 939 C CA . GLY A 1 111 ? 7.446 -3.405 18.735 1.00 85.38 111 GLY A CA 1
ATOM 940 C C . GLY A 1 111 ? 8.797 -2.983 19.319 1.00 85.38 111 GLY A C 1
ATOM 941 O O . GLY A 1 111 ? 9.045 -3.212 20.508 1.00 85.38 111 GLY A O 1
ATOM 942 N N . GLU A 1 112 ? 9.638 -2.325 18.519 1.00 87.50 112 GLU A N 1
ATOM 943 C CA . GLU A 1 112 ? 10.951 -1.810 18.935 1.00 87.50 112 GLU A CA 1
ATOM 944 C C . GLU A 1 112 ? 10.901 -0.388 19.521 1.00 87.50 112 GLU A C 1
ATOM 946 O O . GLU A 1 112 ? 11.884 0.056 20.118 1.00 87.50 112 GLU A O 1
ATOM 951 N N . GLU A 1 113 ? 9.765 0.307 19.403 1.00 90.25 113 GLU A N 1
ATOM 952 C CA . GLU A 1 113 ? 9.573 1.645 19.968 1.00 90.25 113 GLU A CA 1
ATOM 953 C C . GLU A 1 113 ? 9.457 1.602 21.500 1.00 90.25 113 GLU A C 1
ATOM 955 O O . GLU A 1 113 ? 9.198 0.556 22.120 1.00 90.25 113 GLU A O 1
ATOM 960 N N . ASP A 1 114 ? 9.654 2.755 22.137 1.00 90.81 114 ASP A N 1
ATOM 961 C CA . ASP A 1 114 ? 9.469 2.869 23.578 1.00 90.81 114 ASP A CA 1
ATOM 962 C C . ASP A 1 114 ? 7.988 2.761 23.987 1.00 90.81 114 ASP A C 1
ATOM 964 O O . ASP A 1 114 ? 7.057 2.870 23.185 1.00 90.81 114 ASP A O 1
ATOM 968 N N . GLU A 1 115 ? 7.759 2.498 25.274 1.00 89.31 115 GLU A N 1
ATOM 969 C CA . GLU A 1 115 ? 6.403 2.336 25.798 1.00 89.31 115 GLU A CA 1
ATOM 970 C C . GLU A 1 115 ? 5.564 3.615 25.677 1.00 89.31 115 GLU A C 1
ATOM 972 O O . GLU A 1 115 ? 4.343 3.527 25.596 1.00 89.31 115 GLU A O 1
ATOM 977 N N . GLU A 1 116 ? 6.178 4.802 25.654 1.00 90.31 116 GLU A N 1
ATOM 978 C CA . GLU A 1 116 ? 5.435 6.053 25.502 1.00 90.31 116 GLU A CA 1
ATOM 979 C C . GLU A 1 116 ? 4.852 6.169 24.089 1.00 90.31 116 GLU A C 1
ATOM 981 O O . GLU A 1 116 ? 3.672 6.497 23.943 1.00 90.31 116 GLU A O 1
ATOM 986 N N . GLU A 1 117 ? 5.633 5.844 23.059 1.00 90.81 117 GLU A N 1
ATOM 987 C CA . GLU A 1 117 ? 5.169 5.819 21.669 1.00 90.81 117 GLU A CA 1
ATOM 988 C C . GLU A 1 117 ? 4.132 4.719 21.431 1.00 90.81 117 GLU A C 1
ATOM 990 O O . GLU A 1 117 ? 3.075 4.983 20.848 1.00 90.81 117 GLU A O 1
ATOM 995 N N . LYS A 1 118 ? 4.353 3.515 21.972 1.00 90.31 118 LYS A N 1
ATOM 996 C CA . LYS A 1 118 ? 3.378 2.414 21.895 1.00 90.31 118 LYS A CA 1
ATOM 997 C C . LYS A 1 118 ? 2.027 2.787 22.503 1.00 90.31 118 LYS A C 1
ATOM 999 O O . LYS A 1 118 ? 0.990 2.453 21.937 1.00 90.31 118 LYS A O 1
ATOM 1004 N N . GLN A 1 119 ? 2.010 3.500 23.633 1.00 90.62 119 GLN A N 1
ATOM 1005 C CA . GLN A 1 119 ? 0.764 3.898 24.303 1.00 90.62 119 GLN A CA 1
ATOM 1006 C C . GLN A 1 119 ? -0.059 4.919 23.512 1.00 90.62 119 GLN A C 1
ATOM 1008 O O . GLN A 1 119 ? -1.256 5.044 23.771 1.00 90.62 119 GLN A O 1
ATOM 1013 N N . LYS A 1 120 ? 0.549 5.633 22.556 1.00 93.12 120 LYS A N 1
ATOM 1014 C CA . LYS A 1 120 ? -0.172 6.558 21.671 1.00 93.12 120 LYS A CA 1
ATOM 1015 C C . LYS A 1 120 ? -0.968 5.827 20.599 1.00 93.12 120 LYS A C 1
ATOM 1017 O O . LYS A 1 120 ? -1.842 6.441 20.003 1.00 93.12 120 LYS A O 1
ATOM 1022 N N . VAL A 1 121 ? -0.661 4.562 20.319 1.00 93.75 121 VAL A N 1
ATOM 1023 C CA . VAL A 1 121 ? -1.340 3.776 19.290 1.00 93.75 121 VAL A CA 1
ATOM 1024 C C . VAL A 1 121 ? -2.529 3.048 19.909 1.00 93.75 121 VAL A C 1
ATOM 1026 O O . VAL A 1 121 ? -2.399 2.301 20.880 1.00 93.75 121 VAL A O 1
ATOM 1029 N N . HIS A 1 122 ? -3.698 3.265 19.321 1.00 95.06 122 HIS A N 1
ATOM 1030 C CA . HIS A 1 122 ? -4.949 2.639 19.717 1.00 95.06 122 HIS A CA 1
ATOM 1031 C C . HIS A 1 122 ? -5.426 1.682 18.631 1.00 95.06 122 HIS A C 1
ATOM 1033 O O . HIS A 1 122 ? -5.247 1.961 17.449 1.00 95.06 122 HIS A O 1
ATOM 1039 N N . LEU A 1 123 ? -6.052 0.573 19.024 1.00 95.81 123 LEU A N 1
ATOM 1040 C CA . LEU A 1 123 ? -6.659 -0.396 18.114 1.00 95.81 123 LEU A CA 1
ATOM 1041 C C . LEU A 1 123 ? -8.180 -0.283 18.161 1.00 95.81 123 LEU A C 1
ATOM 1043 O O . LEU A 1 123 ? -8.763 -0.322 19.243 1.00 95.81 123 LEU A O 1
ATOM 1047 N N . PHE A 1 124 ? -8.818 -0.225 16.995 1.00 97.19 124 PHE A N 1
ATOM 1048 C CA . PHE A 1 124 ? -10.264 -0.090 16.871 1.00 97.19 124 PHE A CA 1
ATOM 1049 C C . PHE A 1 124 ? -10.891 -1.245 16.091 1.00 97.19 124 PHE A C 1
ATOM 1051 O O . PHE A 1 124 ? -10.347 -1.696 15.080 1.00 97.19 124 PHE A O 1
ATOM 1058 N N . GLU A 1 125 ? -12.078 -1.665 16.530 1.00 97.56 125 GLU A N 1
ATOM 1059 C CA . GLU A 1 125 ? -13.052 -2.306 15.647 1.00 97.56 125 GLU A CA 1
ATOM 1060 C C . GLU A 1 125 ? -13.671 -1.217 14.767 1.00 97.56 125 GLU A C 1
ATOM 1062 O O . GLU A 1 125 ? -14.141 -0.186 15.261 1.00 97.56 125 GLU A O 1
ATOM 1067 N N . VAL A 1 126 ? -13.674 -1.447 13.459 1.00 97.44 126 VAL A N 1
ATOM 1068 C CA . VAL A 1 126 ? -14.215 -0.529 12.460 1.00 97.44 126 VAL A CA 1
ATOM 1069 C C . VAL A 1 126 ? -15.329 -1.232 11.701 1.00 97.44 126 VAL A C 1
ATOM 1071 O O . VAL A 1 126 ? -15.147 -2.329 11.170 1.00 97.44 126 VAL A O 1
ATOM 1074 N N . GLU A 1 127 ? -16.491 -0.592 11.637 1.00 97.50 127 GLU A N 1
ATOM 1075 C CA . GLU A 1 127 ? -17.595 -1.046 10.806 1.00 97.50 127 GLU A CA 1
ATOM 1076 C C . GLU A 1 127 ? -17.420 -0.527 9.377 1.00 97.50 127 GLU A C 1
ATOM 1078 O O . GLU A 1 127 ? -17.332 0.682 9.140 1.00 97.50 127 GLU A O 1
ATOM 1083 N N . VAL A 1 128 ? -17.386 -1.460 8.425 1.00 96.50 128 VAL A N 1
ATOM 1084 C CA . VAL A 1 128 ? -17.250 -1.186 6.990 1.00 96.50 128 VAL A CA 1
ATOM 1085 C C . VAL A 1 128 ? -18.294 -1.996 6.209 1.00 96.50 128 VAL A C 1
ATOM 1087 O O . VAL A 1 128 ? -18.491 -3.181 6.510 1.00 96.50 128 VAL A O 1
ATOM 1090 N N . PRO A 1 129 ? -18.986 -1.416 5.210 1.00 94.81 129 PRO A N 1
ATOM 1091 C CA . PRO A 1 129 ? -19.856 -2.165 4.309 1.00 94.81 129 PRO A CA 1
ATOM 1092 C C . PRO A 1 129 ? -19.056 -3.218 3.538 1.00 94.81 129 PRO A C 1
ATOM 1094 O O . PRO A 1 129 ? -18.024 -2.898 2.942 1.00 94.81 129 PRO A O 1
ATOM 1097 N N . GLU A 1 130 ? -19.517 -4.467 3.558 1.00 92.69 130 GLU A N 1
ATOM 1098 C CA . GLU A 1 130 ? -18.792 -5.610 2.982 1.00 92.69 130 GLU A CA 1
ATOM 1099 C C . GLU A 1 130 ? -18.561 -5.428 1.477 1.00 92.69 130 GLU A C 1
ATOM 1101 O O . GLU A 1 130 ? -17.479 -5.697 0.971 1.00 92.69 130 GLU A O 1
ATOM 1106 N N . GLU A 1 131 ? -19.533 -4.848 0.775 1.00 92.56 131 GLU A N 1
ATOM 1107 C CA . GLU A 1 131 ? -19.462 -4.542 -0.652 1.00 92.56 131 GLU A CA 1
ATOM 1108 C C . GLU A 1 131 ? -18.427 -3.470 -1.021 1.00 92.56 131 GLU A C 1
ATOM 1110 O O . GLU A 1 131 ? -18.130 -3.286 -2.200 1.00 92.56 131 GLU A O 1
ATOM 1115 N N . SER A 1 132 ? -17.909 -2.734 -0.033 1.00 92.56 132 SER A N 1
ATOM 1116 C CA . SER A 1 132 ? -16.880 -1.709 -0.232 1.00 92.56 132 SER A CA 1
ATOM 1117 C C . SER A 1 132 ? -15.463 -2.212 0.045 1.00 92.56 132 SER A C 1
ATOM 1119 O O . SER A 1 132 ? -14.510 -1.470 -0.196 1.00 92.56 132 SER A O 1
ATOM 1121 N N . LEU A 1 133 ? -15.325 -3.435 0.570 1.00 94.19 133 LEU A N 1
ATOM 1122 C CA . LEU A 1 133 ? -14.038 -4.034 0.892 1.00 94.19 133 LEU A CA 1
ATOM 1123 C C . LEU A 1 133 ? -13.475 -4.776 -0.318 1.00 94.19 133 LEU A C 1
ATOM 1125 O O . LEU A 1 133 ? -14.122 -5.633 -0.916 1.00 94.19 133 LEU A O 1
ATOM 1129 N N . GLU A 1 134 ? -12.221 -4.483 -0.628 1.00 95.75 134 GLU A N 1
ATOM 1130 C CA . GLU A 1 134 ? -11.400 -5.293 -1.512 1.00 95.75 134 GLU A CA 1
ATOM 1131 C C . GLU A 1 134 ? -10.313 -5.982 -0.705 1.00 95.75 134 GLU A C 1
ATOM 1133 O O . GLU A 1 134 ? -9.618 -5.346 0.082 1.00 95.75 134 GLU A O 1
ATOM 1138 N N . MET A 1 135 ? -10.153 -7.280 -0.932 1.00 95.06 135 MET A N 1
ATOM 1139 C CA . MET A 1 135 ? -9.108 -8.078 -0.311 1.00 95.06 135 MET A CA 1
ATOM 1140 C C . MET A 1 135 ? -8.000 -8.333 -1.332 1.00 95.06 135 MET A C 1
ATOM 1142 O O . MET A 1 135 ? -8.274 -8.744 -2.466 1.00 95.06 135 MET A O 1
ATOM 1146 N N . ARG A 1 136 ? -6.752 -8.068 -0.946 1.00 95.62 136 ARG A N 1
ATOM 1147 C CA . ARG A 1 136 ? -5.576 -8.195 -1.811 1.00 95.62 136 ARG A CA 1
ATOM 1148 C C . ARG A 1 136 ? -4.425 -8.845 -1.060 1.00 95.62 136 ARG A C 1
ATOM 1150 O O . ARG A 1 136 ? -4.296 -8.668 0.143 1.00 95.62 136 ARG A O 1
ATOM 1157 N N . ASP A 1 137 ? -3.595 -9.591 -1.776 1.00 95.38 137 ASP A N 1
ATOM 1158 C CA . ASP A 1 137 ? -2.386 -10.183 -1.206 1.00 95.38 137 ASP A CA 1
ATOM 1159 C C . ASP A 1 137 ? -1.244 -9.158 -1.245 1.00 95.38 137 ASP A C 1
ATOM 1161 O O . ASP A 1 137 ? -0.724 -8.830 -2.320 1.00 95.38 137 ASP A O 1
ATOM 1165 N N . ILE A 1 138 ? -0.872 -8.623 -0.080 1.00 93.25 138 ILE A N 1
ATOM 1166 C CA . ILE A 1 138 ? 0.151 -7.574 0.035 1.00 93.25 138 ILE A CA 1
ATOM 1167 C C . ILE A 1 138 ? 1.545 -8.085 -0.344 1.00 93.25 138 ILE A C 1
ATOM 1169 O O . ILE A 1 138 ? 2.355 -7.311 -0.847 1.00 93.25 138 ILE A O 1
ATOM 1173 N N . SER A 1 139 ? 1.795 -9.396 -0.264 1.00 94.94 139 SER A N 1
ATOM 1174 C CA . SER A 1 139 ? 3.084 -9.972 -0.674 1.00 94.94 139 SER A CA 1
ATOM 1175 C C . SER A 1 139 ? 3.397 -9.733 -2.161 1.00 94.94 139 SER A C 1
ATOM 1177 O O . SER A 1 139 ? 4.559 -9.666 -2.569 1.00 94.94 139 SER A O 1
ATOM 1179 N N . ILE A 1 140 ? 2.366 -9.544 -2.994 1.00 97.62 140 ILE A N 1
ATOM 1180 C CA . ILE A 1 140 ? 2.528 -9.174 -4.405 1.00 97.62 140 ILE A CA 1
ATOM 1181 C C . ILE A 1 140 ? 3.000 -7.723 -4.537 1.00 97.62 140 ILE A C 1
ATOM 1183 O O . ILE A 1 140 ? 3.802 -7.419 -5.425 1.00 97.62 140 ILE A O 1
ATOM 1187 N N . TYR A 1 141 ? 2.505 -6.829 -3.678 1.00 97.06 141 TYR A N 1
ATOM 1188 C CA . TYR A 1 141 ? 2.995 -5.457 -3.604 1.00 97.06 141 TYR A CA 1
ATOM 1189 C C . TYR A 1 141 ? 4.454 -5.433 -3.137 1.00 97.06 141 TYR A C 1
ATOM 1191 O O . TYR A 1 141 ? 5.276 -4.792 -3.792 1.00 97.06 141 TYR A O 1
ATOM 1199 N N . ASP A 1 142 ? 4.802 -6.205 -2.106 1.00 95.75 142 ASP A N 1
ATOM 1200 C CA . ASP A 1 142 ? 6.177 -6.303 -1.598 1.00 95.75 142 ASP A CA 1
ATOM 1201 C C . ASP A 1 142 ? 7.142 -6.803 -2.682 1.00 95.75 142 ASP A C 1
ATOM 1203 O O . ASP A 1 142 ? 8.185 -6.200 -2.932 1.00 95.75 142 ASP A O 1
ATOM 1207 N N . ALA A 1 143 ? 6.745 -7.823 -3.450 1.00 97.31 143 ALA A N 1
ATOM 1208 C CA . ALA A 1 143 ? 7.533 -8.308 -4.583 1.00 97.31 143 ALA A CA 1
ATOM 1209 C C . ALA A 1 143 ? 7.726 -7.247 -5.686 1.00 97.31 143 ALA A C 1
ATOM 1211 O O . ALA A 1 143 ? 8.752 -7.239 -6.379 1.00 97.31 143 ALA A O 1
ATOM 1212 N N . ALA A 1 144 ? 6.751 -6.352 -5.876 1.00 98.00 144 ALA A N 1
ATOM 1213 C CA . ALA A 1 144 ? 6.876 -5.225 -6.793 1.00 98.00 144 ALA A CA 1
ATOM 1214 C C . ALA A 1 144 ? 7.815 -4.148 -6.241 1.00 98.00 144 ALA A C 1
ATOM 1216 O O . ALA A 1 144 ? 8.653 -3.637 -6.987 1.00 98.00 144 ALA A O 1
ATOM 1217 N N . TYR A 1 145 ? 7.705 -3.846 -4.947 1.00 97.69 145 TYR A N 1
ATOM 1218 C CA . TYR A 1 145 ? 8.605 -2.937 -4.254 1.00 97.69 145 TYR A CA 1
ATOM 1219 C C . TYR A 1 145 ? 10.055 -3.418 -4.365 1.00 97.69 145 TYR A C 1
ATOM 1221 O O . TYR A 1 145 ? 10.908 -2.650 -4.809 1.00 97.69 145 TYR A O 1
ATOM 1229 N N . ASP A 1 146 ? 10.329 -4.696 -4.098 1.00 97.44 146 ASP A N 1
ATOM 1230 C CA . ASP A 1 146 ? 11.667 -5.291 -4.215 1.00 97.44 146 ASP A CA 1
ATOM 1231 C C . ASP A 1 146 ? 12.202 -5.226 -5.651 1.00 97.44 146 ASP A C 1
ATOM 1233 O O . ASP A 1 146 ? 13.373 -4.910 -5.892 1.00 97.44 146 ASP A O 1
ATOM 1237 N N . ALA A 1 147 ? 11.340 -5.477 -6.642 1.00 97.50 147 ALA A N 1
ATOM 1238 C CA . ALA A 1 147 ? 11.708 -5.347 -8.048 1.00 97.50 147 ALA A CA 1
ATOM 1239 C C . ALA A 1 147 ? 12.170 -3.918 -8.384 1.00 97.50 147 ALA A C 1
ATOM 1241 O O . ALA A 1 147 ? 13.166 -3.749 -9.095 1.00 97.50 147 ALA A O 1
ATOM 1242 N N . ILE A 1 148 ? 11.504 -2.894 -7.844 1.00 97.12 148 ILE A N 1
ATOM 1243 C CA . ILE A 1 148 ? 11.893 -1.490 -8.017 1.00 97.12 148 ILE A CA 1
ATOM 1244 C C . ILE A 1 148 ? 13.145 -1.144 -7.200 1.00 97.12 148 ILE A C 1
ATOM 1246 O O . ILE A 1 148 ? 14.085 -0.562 -7.749 1.00 97.12 148 ILE A O 1
ATOM 1250 N N . HIS A 1 149 ? 13.173 -1.498 -5.916 1.00 94.81 149 HIS A N 1
ATOM 1251 C CA . HIS A 1 149 ? 14.212 -1.106 -4.967 1.00 94.81 149 HIS A CA 1
ATOM 1252 C C . HIS A 1 149 ? 15.581 -1.700 -5.330 1.00 94.81 149 HIS A C 1
ATOM 1254 O O . HIS A 1 149 ? 16.569 -0.965 -5.479 1.00 94.81 149 HIS A O 1
ATOM 1260 N N . ASP A 1 150 ? 15.625 -3.015 -5.549 1.00 91.44 150 ASP A N 1
ATOM 1261 C CA . ASP A 1 150 ? 16.876 -3.752 -5.732 1.00 91.44 150 ASP A CA 1
ATOM 1262 C C . ASP A 1 150 ? 17.317 -3.775 -7.191 1.00 91.44 150 ASP A C 1
ATOM 1264 O O . ASP A 1 150 ? 18.487 -3.546 -7.516 1.00 91.44 150 ASP A O 1
ATOM 1268 N N . LYS A 1 151 ? 16.369 -4.058 -8.089 1.00 90.62 151 LYS A N 1
ATOM 1269 C CA . LYS A 1 151 ? 16.660 -4.408 -9.486 1.00 90.62 151 LYS A CA 1
ATOM 1270 C C . LYS A 1 151 ? 16.318 -3.293 -10.467 1.00 90.62 151 LYS A C 1
ATOM 1272 O O . LYS A 1 151 ? 16.802 -3.334 -11.594 1.00 90.62 151 LYS A O 1
ATOM 1277 N N . GLN A 1 152 ? 15.535 -2.295 -10.042 1.00 92.75 152 GLN A N 1
ATOM 1278 C CA . GLN A 1 152 ? 14.917 -1.291 -10.920 1.00 92.75 152 GLN A CA 1
ATOM 1279 C C . GLN A 1 152 ? 14.181 -1.945 -12.108 1.00 92.75 152 GLN A C 1
ATOM 1281 O O . GLN A 1 152 ? 14.169 -1.422 -13.223 1.00 92.75 152 GLN A O 1
ATOM 1286 N N . ASP A 1 153 ? 13.583 -3.113 -11.866 1.00 96.19 153 ASP A N 1
ATOM 1287 C CA . ASP A 1 153 ? 12.891 -3.920 -12.865 1.00 96.19 153 ASP A CA 1
ATOM 1288 C C . ASP A 1 153 ? 11.431 -3.464 -12.986 1.00 96.19 153 ASP A C 1
ATOM 1290 O O . ASP A 1 153 ? 10.514 -3.974 -12.335 1.00 96.19 153 ASP A O 1
ATOM 1294 N N . VAL A 1 154 ? 11.234 -2.445 -13.823 1.00 96.38 154 VAL A N 1
ATOM 1295 C CA . VAL A 1 154 ? 9.929 -1.812 -14.064 1.00 96.38 154 VAL A CA 1
ATOM 1296 C C . VAL A 1 154 ? 8.932 -2.795 -14.683 1.00 96.38 154 VAL A C 1
ATOM 1298 O O . VAL A 1 154 ? 7.744 -2.755 -14.366 1.00 96.38 154 VAL A O 1
ATOM 1301 N N . ASP A 1 155 ? 9.395 -3.692 -15.555 1.00 96.81 155 ASP A N 1
ATOM 1302 C CA . ASP A 1 155 ? 8.523 -4.645 -16.241 1.00 96.81 155 ASP A CA 1
ATOM 1303 C C . ASP A 1 155 ? 8.017 -5.728 -15.277 1.00 96.81 155 ASP A C 1
ATOM 1305 O O . ASP A 1 155 ? 6.829 -6.074 -15.309 1.00 96.81 155 ASP A O 1
ATOM 1309 N N . ALA A 1 156 ? 8.876 -6.217 -14.375 1.00 97.88 156 ALA A N 1
ATOM 1310 C CA . ALA A 1 156 ? 8.453 -7.110 -13.300 1.00 97.88 156 ALA A CA 1
ATOM 1311 C C . ALA A 1 156 ? 7.454 -6.424 -12.359 1.00 97.88 156 ALA A C 1
ATOM 1313 O O . ALA A 1 156 ? 6.397 -6.995 -12.081 1.00 97.88 156 ALA A O 1
ATOM 1314 N N . ALA A 1 157 ? 7.723 -5.185 -11.937 1.00 98.06 157 ALA A N 1
ATOM 1315 C CA . ALA A 1 157 ? 6.813 -4.429 -11.078 1.00 98.06 157 ALA A CA 1
ATOM 1316 C C . ALA A 1 157 ? 5.435 -4.206 -11.735 1.00 98.06 157 ALA A C 1
ATOM 1318 O O . ALA A 1 157 ? 4.404 -4.443 -11.106 1.00 98.06 157 ALA A O 1
ATOM 1319 N N . LEU A 1 158 ? 5.390 -3.856 -13.029 1.00 98.31 158 LEU A N 1
ATOM 1320 C CA .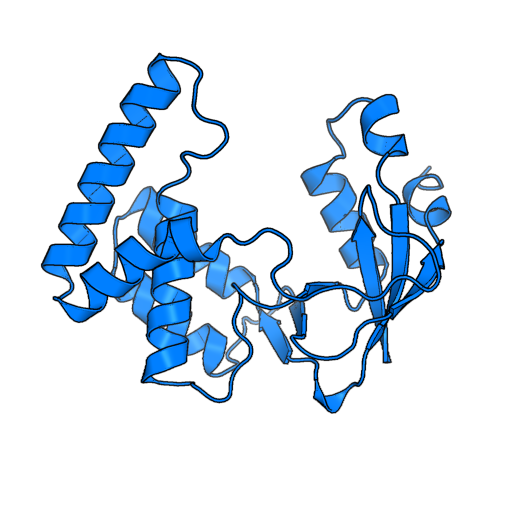 LEU A 1 158 ? 4.139 -3.748 -13.798 1.00 98.31 158 LEU A CA 1
ATOM 1321 C C . LEU A 1 158 ? 3.377 -5.073 -13.861 1.00 98.31 158 LEU A C 1
ATOM 1323 O O . LEU A 1 158 ? 2.145 -5.080 -13.856 1.00 98.31 158 LEU A O 1
ATOM 1327 N N . LYS A 1 159 ? 4.081 -6.205 -13.945 1.00 98.44 159 LYS A N 1
ATOM 1328 C CA . LYS A 1 159 ? 3.445 -7.524 -13.902 1.00 98.44 159 LYS A CA 1
ATOM 1329 C C . LYS A 1 159 ? 2.816 -7.781 -12.533 1.00 98.44 159 LYS A C 1
ATOM 1331 O O . LYS A 1 159 ? 1.666 -8.206 -12.494 1.00 98.44 159 LYS A O 1
ATOM 1336 N N . TYR A 1 160 ? 3.523 -7.501 -11.442 1.00 98.56 160 TYR A N 1
ATOM 1337 C CA . TYR A 1 160 ? 2.985 -7.668 -10.091 1.00 98.56 160 TYR A CA 1
ATOM 1338 C C . TYR A 1 160 ? 1.783 -6.758 -9.819 1.00 98.56 160 TYR A C 1
ATOM 1340 O O . TYR A 1 160 ? 0.771 -7.240 -9.323 1.00 98.56 160 TYR A O 1
ATOM 1348 N N . ALA A 1 161 ? 1.820 -5.497 -10.252 1.00 98.50 161 ALA A N 1
ATOM 1349 C CA . ALA A 1 161 ? 0.672 -4.596 -10.136 1.00 98.50 161 ALA A CA 1
ATOM 1350 C C . ALA A 1 161 ? -0.584 -5.153 -10.830 1.00 98.50 161 ALA A C 1
ATOM 1352 O O . ALA A 1 161 ? -1.676 -5.127 -10.265 1.00 98.50 161 ALA A O 1
ATOM 1353 N N . ARG A 1 162 ? -0.439 -5.722 -12.035 1.00 98.69 162 ARG A N 1
ATOM 1354 C CA . ARG A 1 162 ? -1.561 -6.376 -12.731 1.00 98.69 162 ARG A CA 1
ATOM 1355 C C . ARG A 1 162 ? -2.091 -7.578 -11.961 1.00 98.69 162 ARG A C 1
ATOM 1357 O O . ARG A 1 162 ? -3.302 -7.712 -11.842 1.00 98.69 162 ARG A O 1
ATOM 1364 N N . LYS A 1 163 ? -1.200 -8.420 -11.430 1.00 98.44 163 LYS A N 1
ATOM 1365 C CA . LYS A 1 163 ? -1.577 -9.578 -10.606 1.00 98.44 163 LYS A CA 1
ATOM 1366 C C . LYS A 1 163 ? -2.381 -9.160 -9.378 1.00 98.44 163 LYS A C 1
ATOM 1368 O O . LYS A 1 163 ? -3.442 -9.721 -9.123 1.00 98.44 163 LYS A O 1
ATOM 1373 N N . TYR A 1 164 ? -1.904 -8.133 -8.679 1.00 98.25 164 TYR A N 1
ATOM 1374 C CA . TYR A 1 164 ? -2.551 -7.583 -7.494 1.00 98.25 164 TYR A CA 1
ATOM 1375 C C . TYR A 1 164 ? -3.995 -7.152 -7.795 1.00 98.25 164 TYR A C 1
ATOM 1377 O O . TYR A 1 164 ? -4.937 -7.632 -7.162 1.00 98.25 164 TYR A O 1
ATOM 1385 N N . PHE A 1 165 ? -4.208 -6.320 -8.824 1.00 98.31 165 PHE A N 1
ATOM 1386 C CA . PHE A 1 165 ? -5.557 -5.849 -9.171 1.00 98.31 165 PHE A CA 1
ATOM 1387 C C . PHE A 1 165 ? -6.444 -6.919 -9.821 1.00 98.31 165 PHE A C 1
ATOM 1389 O O . PHE A 1 165 ? -7.661 -6.898 -9.624 1.00 98.31 165 PHE A O 1
ATOM 1396 N N . ALA A 1 166 ? -5.860 -7.904 -10.507 1.00 97.81 166 ALA A N 1
ATOM 1397 C CA . ALA A 1 166 ? -6.586 -9.078 -10.988 1.00 97.81 166 ALA A CA 1
ATOM 1398 C C . ALA A 1 166 ? -7.099 -9.980 -9.848 1.00 97.81 166 ALA A C 1
ATOM 1400 O O . ALA A 1 166 ? -7.967 -10.816 -10.089 1.00 97.81 166 ALA A O 1
ATOM 1401 N N . GLY A 1 167 ? -6.605 -9.796 -8.617 1.00 96.56 167 GLY A N 1
ATOM 1402 C CA . GLY A 1 167 ? -6.973 -10.619 -7.463 1.00 96.56 167 GLY A CA 1
ATOM 1403 C C . GLY A 1 167 ? -6.222 -11.947 -7.406 1.00 96.56 167 GLY A C 1
ATOM 1404 O O . GLY A 1 167 ? -6.685 -12.876 -6.751 1.00 96.56 167 GLY A O 1
ATOM 1405 N N . GLU A 1 168 ? -5.082 -12.055 -8.099 1.00 97.81 168 GLU A N 1
ATOM 1406 C CA . GLU A 1 168 ? -4.165 -13.176 -7.893 1.00 97.81 168 GLU A CA 1
ATOM 1407 C C . GLU A 1 168 ? -3.570 -13.116 -6.480 1.00 97.81 168 GLU A C 1
ATOM 1409 O O . GLU A 1 168 ? -3.448 -12.044 -5.888 1.00 97.81 168 GLU A O 1
ATOM 1414 N N . HIS A 1 169 ? -3.174 -14.274 -5.959 1.00 96.50 169 HIS A N 1
ATOM 1415 C CA . HIS A 1 169 ? -2.579 -14.414 -4.635 1.00 96.50 169 HIS A CA 1
ATOM 1416 C C . HIS A 1 169 ? -1.611 -15.607 -4.596 1.00 96.50 169 HIS A C 1
ATOM 1418 O O . HIS A 1 169 ? -1.648 -16.478 -5.475 1.00 96.50 169 HIS A O 1
ATOM 1424 N N . GLY A 1 170 ? -0.723 -15.629 -3.602 1.00 90.62 170 GLY A N 1
ATOM 1425 C CA . GLY A 1 170 ? 0.184 -16.743 -3.327 1.00 90.62 170 GLY A CA 1
ATOM 1426 C C . GLY A 1 170 ? -0.515 -17.971 -2.732 1.00 90.62 170 GLY A C 1
ATOM 1427 O O . GLY A 1 170 ? -1.731 -17.984 -2.529 1.00 90.62 170 GLY A O 1
ATOM 1428 N N . GLU A 1 171 ? 0.267 -19.020 -2.453 1.00 89.69 171 GLU A N 1
ATOM 1429 C CA . GLU A 1 171 ? -0.218 -20.221 -1.746 1.00 89.69 171 GLU A CA 1
ATOM 1430 C C . GLU A 1 171 ? -0.585 -19.910 -0.287 1.00 89.69 171 GLU A C 1
ATOM 1432 O O . GLU A 1 171 ? -1.588 -20.410 0.218 1.00 89.69 171 GLU A O 1
ATOM 1437 N N . GLU A 1 172 ? 0.193 -19.033 0.352 1.00 90.19 172 GLU A N 1
ATOM 1438 C CA . GLU A 1 172 ? -0.024 -18.516 1.705 1.00 90.19 172 GLU A CA 1
ATOM 1439 C C . GLU A 1 172 ? -0.194 -16.988 1.624 1.00 90.19 172 GLU A C 1
ATOM 1441 O O . GLU A 1 172 ? 0.778 -16.249 1.787 1.00 90.19 172 GLU A O 1
ATOM 1446 N N . PRO A 1 173 ? -1.394 -16.500 1.265 1.00 90.06 173 PRO A N 1
ATOM 1447 C CA . PRO A 1 173 ? -1.620 -15.078 1.041 1.00 90.06 173 PRO A CA 1
ATOM 1448 C C . PRO A 1 173 ? -1.529 -14.275 2.338 1.00 90.06 173 PRO A C 1
ATOM 1450 O O . PRO A 1 173 ? -2.087 -14.668 3.363 1.00 90.06 173 PRO A O 1
ATOM 1453 N N . ASN A 1 174 ? -0.890 -13.108 2.260 1.00 89.56 174 ASN A N 1
ATOM 1454 C CA . ASN A 1 174 ? -0.897 -12.121 3.334 1.00 89.56 174 ASN A CA 1
ATOM 1455 C C . ASN A 1 174 ? -1.964 -11.070 3.007 1.00 89.56 174 ASN A C 1
ATOM 1457 O O . ASN A 1 174 ? -1.765 -10.216 2.142 1.00 89.56 174 ASN A O 1
ATOM 1461 N N . TRP A 1 175 ? -3.137 -11.192 3.625 1.00 91.75 175 TRP A N 1
ATOM 1462 C CA . TRP A 1 175 ? -4.300 -10.407 3.230 1.00 91.75 175 TRP A CA 1
ATOM 1463 C C . TRP A 1 175 ? -4.283 -8.989 3.793 1.00 91.75 175 TRP A C 1
ATOM 1465 O O . TRP A 1 175 ? -4.243 -8.768 4.999 1.00 91.75 175 TRP A O 1
ATOM 1475 N N . GLU A 1 176 ? -4.454 -8.032 2.895 1.00 91.44 176 GLU A N 1
ATOM 1476 C CA . GLU A 1 176 ? -4.718 -6.631 3.182 1.00 91.44 176 GLU A CA 1
ATOM 1477 C C . GLU A 1 176 ? -6.124 -6.281 2.691 1.00 91.44 176 GLU A C 1
ATOM 1479 O O . GLU A 1 176 ? -6.524 -6.646 1.579 1.00 91.44 176 GLU A O 1
ATOM 1484 N N . TYR A 1 177 ? -6.881 -5.572 3.526 1.00 94.69 177 TYR A N 1
ATOM 1485 C CA . TYR A 1 177 ? -8.231 -5.131 3.200 1.00 94.69 177 TYR A CA 1
ATOM 1486 C C . TYR A 1 177 ? -8.221 -3.633 2.923 1.00 94.69 177 TYR A C 1
ATOM 1488 O O . TYR A 1 177 ? -7.739 -2.840 3.733 1.00 94.69 177 TYR A O 1
ATOM 1496 N N . LEU A 1 178 ? -8.787 -3.239 1.785 1.00 95.25 178 LEU A N 1
ATOM 1497 C CA . LEU A 1 178 ? -8.865 -1.850 1.350 1.00 95.25 178 LEU A CA 1
ATOM 1498 C C . LEU A 1 178 ? -10.325 -1.445 1.200 1.00 95.25 178 LEU A C 1
ATOM 1500 O O . LEU A 1 178 ? -11.115 -2.169 0.598 1.00 95.25 178 LEU A O 1
ATOM 1504 N N . SER A 1 179 ? -10.683 -0.258 1.680 1.00 95.44 179 SER A N 1
ATOM 1505 C CA . SER A 1 179 ? -11.968 0.353 1.331 1.00 95.44 179 SER A CA 1
ATOM 1506 C C . SER A 1 179 ? -11.831 1.856 1.140 1.00 95.44 179 SER A C 1
ATOM 1508 O O . SER A 1 179 ? -11.179 2.549 1.920 1.00 95.44 179 SER A O 1
ATOM 1510 N N . ALA A 1 180 ? -12.466 2.359 0.084 1.00 94.06 180 ALA A N 1
ATOM 1511 C CA . ALA A 1 180 ? -12.718 3.785 -0.125 1.00 94.06 180 ALA A CA 1
ATOM 1512 C C . ALA A 1 180 ? -14.157 4.185 0.268 1.00 94.06 180 ALA A C 1
ATOM 1514 O O . ALA A 1 180 ? -14.585 5.309 0.006 1.00 94.06 180 ALA A O 1
ATOM 1515 N N . GLY A 1 181 ? -14.924 3.249 0.834 1.00 92.44 181 GLY A N 1
ATOM 1516 C CA . GLY A 1 181 ? -16.287 3.460 1.304 1.00 92.44 181 GLY A CA 1
ATOM 1517 C C . GLY A 1 181 ? -16.350 4.082 2.698 1.00 92.44 181 GLY A C 1
ATOM 1518 O O . GLY A 1 181 ? -15.345 4.483 3.283 1.00 92.44 181 GLY A O 1
ATOM 1519 N N . ASN A 1 182 ? -17.568 4.152 3.238 1.00 93.19 182 ASN A N 1
ATOM 1520 C CA . ASN A 1 182 ? -17.782 4.593 4.613 1.00 93.19 182 ASN A CA 1
ATOM 1521 C C . ASN A 1 182 ? -17.140 3.594 5.582 1.00 93.19 182 ASN A C 1
ATOM 1523 O O . ASN A 1 182 ? -17.421 2.403 5.507 1.00 93.19 182 ASN A O 1
ATOM 1527 N N . ALA A 1 183 ? -16.341 4.092 6.516 1.00 96.62 183 ALA A N 1
ATOM 1528 C CA . ALA A 1 183 ? -15.755 3.309 7.593 1.00 96.62 183 ALA A CA 1
ATOM 1529 C C . ALA A 1 183 ? -15.890 4.100 8.897 1.00 96.62 183 ALA A C 1
ATOM 1531 O O . ALA A 1 183 ? -15.613 5.303 8.914 1.00 96.62 183 ALA A O 1
ATOM 1532 N N . VAL A 1 184 ? -16.351 3.450 9.965 1.00 97.75 184 VAL A N 1
ATOM 1533 C CA . VAL A 1 184 ? -16.610 4.101 11.261 1.00 97.75 184 VAL A CA 1
ATOM 1534 C C . VAL A 1 184 ? -15.956 3.299 12.371 1.00 97.75 184 VAL A C 1
ATOM 1536 O O . VAL A 1 184 ? -16.200 2.099 12.478 1.00 97.75 184 VAL A O 1
ATOM 1539 N N . ALA A 1 185 ? -15.141 3.944 13.201 1.00 97.69 185 ALA A N 1
ATOM 1540 C CA . ALA A 1 185 ? -14.626 3.320 14.412 1.00 97.69 185 ALA A CA 1
ATOM 1541 C C . ALA A 1 185 ? -15.777 3.117 15.399 1.00 97.69 185 ALA A C 1
ATOM 1543 O O . ALA A 1 185 ? -16.424 4.078 15.806 1.00 97.69 185 ALA A O 1
ATOM 1544 N N . VAL A 1 186 ? -16.051 1.874 15.780 1.00 97.75 186 VAL A N 1
ATOM 1545 C CA . VAL A 1 186 ? -17.197 1.550 16.644 1.00 97.75 186 VAL A CA 1
ATOM 1546 C C . VAL A 1 186 ? -16.789 1.182 18.062 1.00 97.75 186 VAL A C 1
ATOM 1548 O O . VAL A 1 186 ? -17.629 1.239 18.957 1.00 97.75 186 VAL A O 1
ATOM 1551 N N . LYS A 1 187 ? -15.524 0.801 18.281 1.00 97.75 187 LYS A N 1
ATOM 1552 C CA . LYS A 1 187 ? -15.042 0.382 19.601 1.00 97.75 187 LYS A CA 1
ATOM 1553 C C . LYS A 1 187 ? -13.521 0.442 19.714 1.00 97.75 187 LYS A C 1
ATOM 1555 O O . LYS A 1 187 ? -12.835 -0.109 18.855 1.00 97.75 187 LYS A O 1
ATOM 1560 N N . ASP A 1 188 ? -13.002 1.024 20.794 1.00 96.88 188 ASP A N 1
ATOM 1561 C CA . ASP A 1 188 ? -11.590 0.919 21.182 1.00 96.88 188 ASP A CA 1
ATOM 1562 C C . ASP A 1 188 ? -11.340 -0.434 21.874 1.00 96.88 188 ASP A C 1
ATOM 1564 O O . ASP A 1 188 ? -11.943 -0.785 22.895 1.00 96.88 188 ASP A O 1
ATOM 1568 N N . ILE A 1 189 ? -10.434 -1.218 21.299 1.00 96.44 189 ILE A N 1
ATOM 1569 C CA . ILE A 1 189 ? -10.022 -2.534 21.787 1.00 96.44 189 ILE A CA 1
ATOM 1570 C C . ILE A 1 189 ? -8.508 -2.598 22.055 1.00 96.44 189 ILE A C 1
ATOM 1572 O O . ILE A 1 189 ? -7.910 -3.673 22.050 1.00 96.44 189 ILE A O 1
ATOM 1576 N N . SER A 1 190 ? -7.876 -1.464 22.365 1.00 94.88 190 SER A N 1
ATOM 1577 C CA . SER A 1 190 ? -6.420 -1.330 22.562 1.00 94.88 190 SER A CA 1
ATOM 1578 C C . SER A 1 190 ? -5.838 -2.212 23.670 1.00 94.88 190 SER A C 1
ATOM 1580 O O . SER A 1 190 ? -4.627 -2.411 23.729 1.00 94.88 190 SER A O 1
ATOM 1582 N N . HIS A 1 191 ? -6.669 -2.769 24.555 1.00 92.81 191 HIS A N 1
ATOM 1583 C CA . HIS A 1 191 ? -6.228 -3.735 25.563 1.00 92.81 191 HIS A CA 1
ATOM 1584 C C . HIS A 1 191 ? -5.571 -4.981 24.938 1.00 92.81 191 HIS A C 1
ATOM 1586 O O . HIS A 1 191 ? -4.596 -5.479 25.494 1.00 92.81 191 HIS A O 1
ATOM 1592 N N . TYR A 1 192 ? -5.984 -5.409 23.738 1.00 91.94 192 TYR A N 1
ATOM 1593 C CA . TYR A 1 192 ? -5.341 -6.523 23.024 1.00 91.94 192 TYR A CA 1
ATOM 1594 C C . TYR A 1 192 ? -3.898 -6.237 22.585 1.00 91.94 192 TYR A C 1
ATOM 1596 O O . TYR A 1 192 ? -3.100 -7.165 22.450 1.00 91.94 192 TYR A O 1
ATOM 1604 N N . LEU A 1 193 ? -3.534 -4.965 22.398 1.00 89.25 193 LEU A N 1
ATOM 1605 C CA . LEU A 1 193 ? -2.144 -4.585 22.134 1.00 89.25 193 LEU A CA 1
ATOM 1606 C C . LEU A 1 193 ? -1.278 -4.677 23.402 1.00 89.25 193 LEU A C 1
ATOM 1608 O O . LEU A 1 193 ? -0.066 -4.824 23.317 1.00 89.25 193 LEU A O 1
ATOM 1612 N N . ARG A 1 194 ? -1.893 -4.595 24.588 1.00 85.00 194 ARG A N 1
ATOM 1613 C CA . ARG A 1 194 ? -1.205 -4.418 25.881 1.00 85.00 194 ARG A CA 1
ATOM 1614 C C . ARG A 1 194 ? -1.115 -5.700 26.707 1.00 85.00 194 ARG 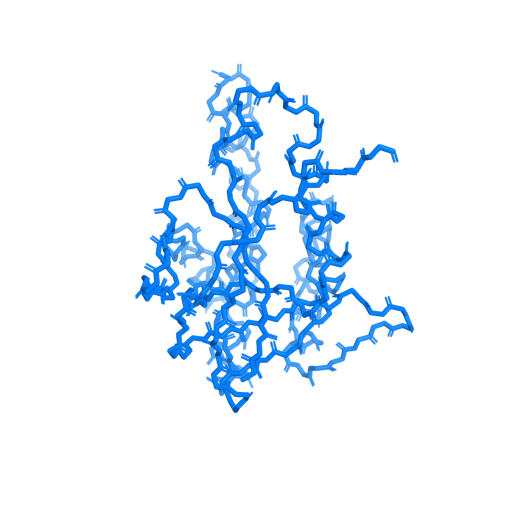A C 1
ATOM 1616 O O . ARG A 1 194 ? -0.255 -5.814 27.576 1.00 85.00 194 ARG A O 1
ATOM 1623 N N . GLU A 1 195 ? -2.011 -6.654 26.473 1.00 72.88 195 GLU A N 1
ATOM 1624 C CA . GLU A 1 195 ? -2.130 -7.887 27.263 1.00 72.88 195 GLU A CA 1
ATOM 1625 C C . GLU A 1 195 ? -1.279 -9.059 26.735 1.00 72.88 195 GLU A C 1
ATOM 1627 O O . GLU A 1 195 ? -1.406 -10.179 27.226 1.00 72.88 195 GLU A O 1
ATOM 1632 N N . GLN A 1 196 ? -0.369 -8.817 25.785 1.00 62.66 196 GLN A N 1
ATOM 1633 C CA . GLN A 1 196 ? 0.540 -9.832 25.236 1.00 62.66 196 GLN A CA 1
ATOM 1634 C C . GLN A 1 196 ? 1.684 -10.135 26.217 1.00 62.66 196 GLN A C 1
ATOM 1636 O O . GLN A 1 196 ? 2.793 -9.621 26.086 1.00 62.66 196 GLN A O 1
ATOM 1641 N N . LYS A 1 197 ? 1.388 -10.931 27.248 1.00 48.25 197 LYS A N 1
ATOM 1642 C CA . LYS A 1 197 ? 2.375 -11.522 28.162 1.00 48.25 197 LYS A CA 1
ATOM 1643 C C . LYS A 1 197 ? 2.595 -12.998 27.883 1.00 48.25 197 LYS A C 1
ATOM 1645 O O . LYS A 1 197 ? 1.586 -13.713 27.708 1.00 48.25 197 LYS A O 1
#

pLDDT: mean 92.71, std 6.62, range [48.25, 98.69]